Protein AF-A0A2H0A7R7-F1 (afdb_monomer)

Secondary structure (DSSP, 8-state):
-HHHHHHH-GGGTTSTTGGGG-HHHHHHHB--GGGHHHHHHH--EEEEEEEETTTTEEEEEEEEEEEGGGTEEEEEEEEE-GGGSSHHHHHHHHHHHHHHHHHHHTTT-SEEEEEEETT-HHHHHIIIIIS-PEEEEEEEEEEEEE-STT-EEEEEEEEEEEE-TTGGGGSPPGGG----HHHHHHHHHHHHHHTT------

Nearest PDB structures (foldseek):
  5c82-assembly1_A-2  TM=7.437E-01  e=3.532E-06  Streptomyces noursei
  7ypu-assembly2_C  TM=7.454E-01  e=6.995E-06  Streptomyces lavendulae subsp. lavendulae
  7ypu-assembly1_A  TM=7.322E-01  e=7.921E-06  Streptomyces lavendulae subsp. lavendulae
  7ypv-assembly1_B  TM=6.628E-01  e=1.081E-05  Streptomyces lavendulae subsp. lavendulae
  7ovu-assembly1_A  TM=4.639E-01  e=8.906E-04  Arabidopsis thaliana

Sequence (202 aa):
MAELWRASYPEVYGSVHEWILYPDEYKKRVAFAENWEEDSVTRPNAVIVGEDITSKKIVMSSIYTKWDQNLQVEASFIAIHPDYRKGSIAAIIWSNLALFYKWLENSGAEYVTVFCETWHNITQYIWFKRLGWKIAGIFPGNFTRWAGCEKEYRGCTIHFYRFLNNGDKYSTKLEEWDLLPEIRDLFDVMEKINAQSTEEDL

Structure (mmCIF, N/CA/C/O backbone):
data_AF-A0A2H0A7R7-F1
#
_entry.id   AF-A0A2H0A7R7-F1
#
loop_
_atom_site.group_PDB
_atom_site.id
_atom_site.type_symbol
_atom_site.label_atom_id
_atom_site.label_alt_id
_atom_site.label_comp_id
_atom_site.label_asym_id
_atom_site.label_entity_id
_atom_site.label_seq_id
_atom_site.pdbx_PDB_ins_code
_atom_site.Cartn_x
_atom_site.Cartn_y
_atom_site.Cartn_z
_atom_site.occupancy
_atom_site.B_iso_or_equiv
_atom_site.auth_seq_id
_atom_site.auth_comp_id
_atom_site.auth_asym_id
_atom_site.auth_atom_id
_atom_site.pdbx_PDB_model_num
ATOM 1 N N . MET A 1 1 ? -12.159 1.567 16.055 1.00 85.69 1 MET A N 1
ATOM 2 C CA . MET A 1 1 ? -11.583 1.003 14.812 1.00 85.69 1 MET A CA 1
ATOM 3 C C . MET A 1 1 ? -12.599 0.918 13.687 1.00 85.69 1 MET A C 1
ATOM 5 O O . MET A 1 1 ? -12.503 1.727 12.779 1.00 85.69 1 MET A O 1
ATOM 9 N N . ALA A 1 2 ? -13.600 0.035 13.750 1.00 90.69 2 ALA A N 1
ATOM 10 C CA . ALA A 1 2 ? -14.596 -0.077 12.677 1.00 90.69 2 ALA A CA 1
ATOM 11 C C . ALA A 1 2 ? -15.319 1.252 12.363 1.00 90.69 2 ALA A C 1
ATOM 13 O O . ALA A 1 2 ? -15.538 1.579 11.205 1.00 90.69 2 ALA A O 1
ATOM 14 N N . GLU A 1 3 ? -15.633 2.059 13.382 1.00 91.62 3 GLU A N 1
ATOM 15 C CA . GLU A 1 3 ? -16.215 3.401 13.199 1.00 91.62 3 GLU A CA 1
ATOM 16 C C . GLU A 1 3 ? -15.308 4.354 12.410 1.00 91.62 3 GLU A C 1
ATOM 18 O O . GLU A 1 3 ? -15.795 5.053 11.526 1.00 91.62 3 GLU A O 1
ATOM 23 N N . LEU A 1 4 ? -13.993 4.333 12.668 1.00 93.94 4 LEU A N 1
ATOM 24 C CA . LEU A 1 4 ? -13.023 5.111 11.895 1.00 93.94 4 LEU A CA 1
ATOM 25 C C . LEU A 1 4 ? -13.084 4.704 10.422 1.00 93.94 4 LEU A C 1
ATOM 27 O O . LEU A 1 4 ? -13.210 5.569 9.565 1.00 93.94 4 LEU A O 1
ATOM 31 N N . TRP A 1 5 ? -13.023 3.403 10.122 1.00 93.94 5 TRP A N 1
ATOM 32 C CA . TRP A 1 5 ? -13.057 2.920 8.740 1.00 93.94 5 TRP A CA 1
ATOM 33 C C . TRP A 1 5 ? -14.341 3.327 8.022 1.00 93.94 5 TRP A C 1
ATOM 35 O O . TRP A 1 5 ? -14.272 3.821 6.901 1.00 93.94 5 TRP A O 1
ATOM 45 N N . ARG A 1 6 ? -15.496 3.222 8.690 1.00 92.94 6 ARG A N 1
ATOM 46 C CA . ARG A 1 6 ? -16.782 3.671 8.135 1.00 92.94 6 ARG A CA 1
ATOM 47 C C . ARG A 1 6 ? -16.799 5.165 7.821 1.00 92.94 6 ARG A C 1
ATOM 49 O O . ARG A 1 6 ? -17.335 5.554 6.790 1.00 92.94 6 ARG A O 1
ATOM 56 N N . ALA A 1 7 ? -16.233 5.990 8.699 1.00 93.31 7 ALA A N 1
ATOM 57 C CA . ALA A 1 7 ? -16.180 7.436 8.501 1.00 93.31 7 ALA A CA 1
ATOM 58 C C . ALA A 1 7 ? -15.157 7.837 7.429 1.00 93.31 7 ALA A C 1
ATOM 60 O O . ALA A 1 7 ? -15.375 8.776 6.664 1.00 93.31 7 ALA A O 1
ATOM 61 N N . SER A 1 8 ? -14.018 7.149 7.390 1.00 91.06 8 SER A N 1
ATOM 62 C CA . SER A 1 8 ? -12.884 7.531 6.560 1.00 91.06 8 SER A CA 1
ATOM 63 C C . SER A 1 8 ? -12.932 6.953 5.155 1.00 91.06 8 SER A C 1
ATOM 65 O O . SER A 1 8 ? -12.442 7.621 4.242 1.00 91.06 8 SER A O 1
ATOM 67 N N . TYR A 1 9 ? -13.458 5.740 4.988 1.00 88.88 9 TYR A N 1
ATOM 68 C CA . TYR A 1 9 ? -13.435 5.031 3.715 1.00 88.88 9 TYR A CA 1
ATOM 69 C C . TYR A 1 9 ? -14.659 4.110 3.543 1.00 88.88 9 TYR A C 1
ATOM 71 O O . TYR A 1 9 ? -14.529 2.885 3.585 1.00 88.88 9 TYR A O 1
ATOM 79 N N . PRO A 1 10 ? -15.872 4.671 3.391 1.00 88.19 10 PRO A N 1
ATOM 80 C CA . PRO A 1 10 ? -17.098 3.885 3.250 1.00 88.19 10 PRO A CA 1
ATOM 81 C C . PRO A 1 10 ? -17.108 2.985 2.003 1.00 88.19 10 PRO A C 1
ATOM 83 O O . PRO A 1 10 ? -17.809 1.983 1.975 1.00 88.19 10 PRO A O 1
ATOM 86 N N . GLU A 1 11 ? -16.310 3.268 0.980 1.00 89.56 11 GLU A N 1
ATOM 87 C CA . GLU A 1 11 ? -16.263 2.503 -0.269 1.00 89.56 11 GLU A CA 1
ATOM 88 C C . GLU A 1 11 ? -15.730 1.065 -0.101 1.00 89.56 11 GLU A C 1
ATOM 90 O O . GLU A 1 11 ? -15.797 0.278 -1.047 1.00 89.56 11 GLU A O 1
ATOM 95 N N . VAL A 1 12 ? -15.214 0.704 1.082 1.00 89.56 12 VAL A N 1
ATOM 96 C CA . VAL A 1 12 ? -14.717 -0.649 1.392 1.00 89.56 12 VAL A CA 1
ATOM 97 C C . VAL A 1 12 ? -15.821 -1.691 1.605 1.00 89.56 12 VAL A C 1
ATOM 99 O O . VAL A 1 12 ? -15.507 -2.884 1.586 1.00 89.56 12 VAL A O 1
ATOM 102 N N . TYR A 1 13 ? -17.084 -1.277 1.777 1.00 89.69 13 TYR A N 1
ATOM 103 C CA . TYR A 1 13 ? -18.226 -2.203 1.790 1.00 89.69 13 TYR A CA 1
ATOM 104 C C . TYR A 1 13 ? -18.251 -3.061 0.516 1.00 89.69 13 TYR A C 1
ATOM 106 O O . TYR A 1 13 ? -17.950 -2.569 -0.573 1.00 89.69 13 TYR A O 1
ATOM 114 N N . GLY A 1 14 ? -18.556 -4.355 0.654 1.00 83.56 14 GLY A N 1
ATOM 115 C CA . GLY A 1 14 ? -18.562 -5.319 -0.460 1.00 83.56 14 GLY A CA 1
ATOM 116 C C . GLY A 1 14 ? -17.195 -5.598 -1.108 1.00 83.56 14 GLY A C 1
ATOM 117 O O . GLY A 1 14 ? -17.101 -6.370 -2.062 1.00 83.56 14 GLY A O 1
ATOM 118 N N . SER A 1 15 ? -16.107 -4.993 -0.619 1.00 86.94 15 SER A N 1
ATOM 119 C CA . SER A 1 15 ? -14.761 -5.235 -1.144 1.00 86.94 15 SER A CA 1
ATOM 120 C C . SER A 1 15 ? -14.072 -6.401 -0.429 1.00 86.94 15 SER A C 1
ATOM 122 O O . SER A 1 15 ? -14.448 -6.800 0.671 1.00 86.94 15 SER A O 1
ATOM 124 N N . VAL A 1 16 ? -12.965 -6.891 -0.995 1.00 86.88 16 VAL A N 1
ATOM 125 C CA . VAL A 1 16 ? -12.102 -7.900 -0.342 1.00 86.88 16 VAL A CA 1
ATOM 126 C C . VAL A 1 16 ? -11.531 -7.436 1.011 1.00 86.88 16 VAL A C 1
ATOM 128 O O . VAL A 1 16 ? -11.013 -8.242 1.781 1.00 86.88 16 VAL A O 1
ATOM 131 N N . HIS A 1 17 ? -11.659 -6.145 1.324 1.00 90.38 17 HIS A N 1
ATOM 132 C CA . HIS A 1 17 ? -11.195 -5.519 2.558 1.00 90.38 17 HIS A CA 1
ATOM 133 C C . HIS A 1 17 ? -12.332 -5.188 3.529 1.00 90.38 17 HIS A C 1
ATOM 135 O O . HIS A 1 17 ? -12.086 -4.580 4.564 1.00 90.38 17 HIS A O 1
ATOM 141 N N . GLU A 1 18 ? -13.572 -5.593 3.241 1.00 93.19 18 GLU A N 1
ATOM 142 C CA . GLU A 1 18 ? -14.734 -5.287 4.085 1.00 93.19 18 GLU A CA 1
ATOM 143 C C . GLU A 1 18 ? -14.580 -5.797 5.530 1.00 93.19 18 GLU A C 1
ATOM 145 O O . GLU A 1 18 ? -15.131 -5.216 6.464 1.00 93.19 18 GLU A O 1
ATOM 150 N N . TRP A 1 19 ? -13.766 -6.836 5.745 1.00 93.50 19 TRP A N 1
ATOM 151 C CA . TRP A 1 19 ? -13.477 -7.394 7.068 1.00 93.50 19 TRP A CA 1
ATOM 152 C C . TRP A 1 19 ? -13.044 -6.336 8.103 1.00 93.50 19 TRP A C 1
ATOM 154 O O . TRP A 1 19 ? -13.332 -6.495 9.288 1.00 93.50 19 TRP A O 1
ATOM 164 N N . ILE A 1 20 ? -12.428 -5.222 7.679 1.00 94.19 20 ILE A N 1
ATOM 165 C CA . ILE A 1 20 ? -11.991 -4.120 8.561 1.00 94.19 20 ILE A CA 1
ATOM 166 C C . ILE A 1 20 ? -13.162 -3.416 9.268 1.00 94.19 20 ILE A C 1
ATOM 168 O O . ILE A 1 20 ? -12.985 -2.700 10.256 1.00 94.19 20 ILE A O 1
ATOM 172 N N . LEU A 1 21 ? -14.383 -3.614 8.772 1.00 94.44 21 LEU A N 1
ATOM 173 C CA . LEU A 1 21 ? -15.604 -3.056 9.340 1.00 94.44 21 LEU A CA 1
ATOM 174 C C . LEU A 1 21 ? -16.182 -3.923 10.468 1.00 94.44 21 LEU A C 1
ATOM 176 O O . LEU A 1 21 ? -17.083 -3.470 11.184 1.00 94.44 21 LEU A O 1
ATOM 180 N N . TYR A 1 22 ? -15.663 -5.136 10.666 1.00 94.31 22 TYR A N 1
ATOM 181 C CA . TYR A 1 22 ? -16.191 -6.111 11.617 1.00 94.31 22 TYR A CA 1
ATOM 182 C C . TYR A 1 22 ? -15.167 -6.402 12.726 1.00 94.31 22 TYR A C 1
ATOM 184 O O . TYR A 1 22 ? -14.164 -7.069 12.480 1.00 94.31 22 TYR A O 1
ATOM 192 N N . PRO A 1 23 ? -15.398 -5.933 13.969 1.00 92.25 23 PRO A N 1
ATOM 193 C CA . PRO A 1 23 ? -14.449 -6.104 15.074 1.00 92.25 23 PRO A CA 1
ATOM 194 C C . PRO A 1 23 ? -14.012 -7.554 15.329 1.00 92.25 23 PRO A C 1
ATOM 196 O O . PRO A 1 23 ? -12.849 -7.796 15.643 1.00 92.25 23 PRO A O 1
ATOM 199 N N . ASP A 1 24 ? -14.909 -8.524 15.144 1.00 94.25 24 ASP A N 1
ATOM 200 C CA . ASP A 1 24 ? -14.613 -9.941 15.385 1.00 94.25 24 ASP A CA 1
ATOM 201 C C . ASP A 1 24 ? -13.607 -10.537 14.388 1.00 94.25 24 ASP A C 1
ATOM 203 O O . ASP A 1 24 ? -12.951 -11.536 14.692 1.00 94.25 24 ASP A O 1
ATOM 207 N N . GLU A 1 25 ? -13.424 -9.914 13.220 1.00 95.25 25 GLU A N 1
ATOM 208 C CA . GLU A 1 25 ? -12.426 -10.346 12.237 1.00 95.25 25 GLU A CA 1
ATOM 209 C C . GLU A 1 25 ? -10.997 -9.988 12.665 1.00 95.25 25 GLU A C 1
ATOM 211 O O . GLU A 1 25 ? -10.055 -10.695 12.303 1.00 95.25 25 GLU A O 1
ATOM 216 N N . TYR A 1 26 ? -10.813 -8.952 13.491 1.00 94.19 26 TYR A N 1
ATOM 217 C CA . TYR A 1 26 ? -9.482 -8.521 13.930 1.00 94.19 26 TYR A CA 1
ATOM 218 C C . TYR A 1 26 ? -8.767 -9.620 14.713 1.00 94.19 26 TYR A C 1
ATOM 220 O O . TYR A 1 26 ? -7.608 -9.911 14.436 1.00 94.19 26 TYR A O 1
ATOM 228 N N . LYS A 1 27 ? -9.471 -10.310 15.618 1.00 91.94 27 LYS A N 1
ATOM 229 C CA . LYS A 1 27 ? -8.907 -11.416 16.416 1.00 91.94 27 LYS A CA 1
ATOM 230 C C . LYS A 1 27 ? -8.390 -12.578 15.566 1.00 91.94 27 LYS A C 1
ATOM 232 O O . LYS A 1 27 ? -7.553 -13.338 16.027 1.00 91.94 27 LYS A O 1
ATOM 237 N N . LYS A 1 28 ? -8.890 -12.732 14.339 1.00 92.69 28 LYS A N 1
ATOM 238 C CA . LYS A 1 28 ? -8.489 -13.809 13.424 1.00 92.69 28 LYS A CA 1
ATOM 239 C C . LYS A 1 28 ? -7.336 -13.401 12.509 1.00 92.69 28 LYS A C 1
ATOM 241 O O . LYS A 1 28 ? -6.675 -14.261 11.940 1.00 92.69 28 LYS A O 1
ATOM 246 N N . ARG A 1 29 ? -7.145 -12.097 12.300 1.00 95.06 29 ARG A N 1
ATOM 247 C CA . ARG A 1 29 ? -6.350 -11.558 11.185 1.00 95.06 29 ARG A CA 1
ATOM 248 C C . ARG A 1 29 ? -5.199 -10.673 11.618 1.00 95.06 29 ARG A C 1
ATOM 250 O O . ARG A 1 29 ? -4.233 -10.571 10.868 1.00 95.06 29 ARG A O 1
ATOM 257 N N . VAL A 1 30 ? -5.325 -10.017 12.766 1.00 96.19 30 VAL A N 1
ATOM 258 C CA . VAL A 1 30 ? -4.409 -8.985 13.244 1.00 96.19 30 VAL A CA 1
ATOM 259 C C . VAL A 1 30 ? -3.585 -9.523 14.394 1.00 96.19 30 VAL A C 1
ATOM 261 O O . VAL A 1 30 ? -4.130 -10.143 15.311 1.00 96.19 30 VAL A O 1
ATOM 264 N N . ALA A 1 31 ? -2.283 -9.271 14.338 1.00 95.00 31 ALA A N 1
ATOM 265 C CA . ALA A 1 31 ? -1.385 -9.528 15.436 1.00 95.00 31 ALA A CA 1
ATOM 266 C C . ALA A 1 31 ? -1.474 -8.433 16.493 1.00 95.00 31 ALA A C 1
ATOM 268 O O . ALA A 1 31 ? -1.299 -7.250 16.194 1.00 95.00 31 ALA A O 1
ATOM 269 N N . PHE A 1 32 ? -1.780 -8.841 17.724 1.00 93.88 32 PHE A N 1
ATOM 270 C CA . PHE A 1 32 ? -1.922 -7.939 18.860 1.00 93.88 32 PHE A CA 1
ATOM 271 C C . PHE A 1 32 ? -0.612 -7.858 19.635 1.00 93.88 32 PHE A C 1
ATOM 273 O O . PHE A 1 32 ? 0.099 -8.851 19.777 1.00 93.88 32 PHE A O 1
ATOM 280 N N . ALA A 1 33 ? -0.297 -6.671 20.150 1.00 91.38 33 ALA A N 1
ATOM 281 C CA . ALA A 1 33 ? 0.945 -6.431 20.881 1.00 91.38 33 ALA A CA 1
ATOM 282 C C . ALA A 1 33 ? 1.040 -7.296 22.149 1.00 91.38 33 ALA A C 1
ATOM 284 O O . ALA A 1 33 ? 2.124 -7.737 22.518 1.00 91.38 33 ALA A O 1
ATOM 285 N N . GLU A 1 34 ? -0.098 -7.581 22.781 1.00 94.12 34 GLU A N 1
ATOM 286 C CA . GLU A 1 34 ? -0.202 -8.397 23.989 1.00 94.12 34 GLU A CA 1
ATOM 287 C C . GLU A 1 34 ? 0.206 -9.860 23.759 1.00 94.12 34 GLU A C 1
ATOM 289 O O . GLU A 1 34 ? 0.712 -10.495 24.678 1.00 94.12 34 GLU A O 1
ATOM 294 N N . ASN A 1 35 ? 0.018 -10.377 22.538 1.00 94.75 35 ASN A N 1
ATOM 295 C CA . ASN A 1 35 ? 0.304 -11.766 22.158 1.00 94.75 35 ASN A CA 1
ATOM 296 C C . ASN A 1 35 ? 1.277 -11.836 20.970 1.00 94.75 35 ASN A C 1
ATOM 298 O O . ASN A 1 35 ? 1.185 -12.735 20.132 1.00 94.75 35 ASN A O 1
ATOM 302 N N . TRP A 1 36 ? 2.182 -10.858 20.863 1.00 92.69 36 TRP A N 1
ATOM 303 C CA . TRP A 1 36 ? 2.965 -10.626 19.649 1.00 92.69 36 TRP A CA 1
ATOM 304 C C . TRP A 1 36 ? 3.755 -11.852 19.180 1.00 92.69 36 TRP A C 1
ATOM 306 O O . TRP A 1 36 ? 3.767 -12.145 17.987 1.00 92.69 36 TRP A O 1
ATOM 316 N N . GLU A 1 37 ? 4.395 -12.586 20.093 1.00 93.69 37 GLU A N 1
ATOM 317 C CA . GLU A 1 37 ? 5.230 -13.748 19.753 1.00 93.69 37 GLU A CA 1
ATOM 318 C C . GLU A 1 37 ? 4.456 -14.838 18.995 1.00 93.69 37 GLU A C 1
ATOM 320 O O . GLU A 1 37 ? 4.965 -15.395 18.027 1.00 93.69 37 GLU A O 1
ATOM 325 N N . GLU A 1 38 ? 3.211 -15.110 19.389 1.00 95.19 38 GLU A N 1
ATOM 326 C CA . GLU A 1 38 ? 2.354 -16.104 18.733 1.00 95.19 38 GLU A CA 1
ATOM 327 C C . GLU A 1 38 ? 1.662 -15.517 17.497 1.00 95.19 38 GLU A C 1
ATOM 329 O O . GLU A 1 38 ? 1.646 -16.103 16.406 1.00 95.19 38 GLU A O 1
ATOM 334 N N . ASP A 1 39 ? 1.080 -14.333 17.663 1.00 96.25 39 ASP A N 1
ATOM 335 C CA . ASP A 1 39 ? 0.246 -13.730 16.640 1.00 96.25 39 ASP A CA 1
ATOM 336 C C . ASP A 1 39 ? 1.058 -13.300 15.411 1.00 96.25 39 ASP A C 1
ATOM 338 O O . ASP A 1 39 ? 0.587 -13.451 14.285 1.00 96.25 39 ASP A O 1
ATOM 342 N N . SER A 1 40 ? 2.276 -12.780 15.601 1.00 92.00 40 SER A N 1
ATOM 343 C CA . SER A 1 40 ? 3.132 -12.325 14.493 1.00 92.00 40 SER A CA 1
ATOM 344 C C . SER A 1 40 ? 3.552 -13.464 13.563 1.00 92.00 40 SER A C 1
ATOM 346 O O . SER A 1 40 ? 3.864 -13.226 12.397 1.00 92.00 40 SER A O 1
ATOM 348 N N . VAL A 1 41 ? 3.519 -14.711 14.036 1.00 92.25 41 VAL A N 1
ATOM 349 C CA . VAL A 1 41 ? 3.793 -15.895 13.215 1.00 92.25 41 VAL A CA 1
ATOM 350 C C . VAL A 1 41 ? 2.536 -16.342 12.474 1.00 92.25 41 VAL A C 1
ATOM 352 O O . VAL A 1 41 ? 2.595 -16.663 11.290 1.00 92.25 41 VAL A O 1
ATOM 355 N N . THR A 1 42 ? 1.392 -16.359 13.158 1.00 94.00 42 THR A N 1
ATOM 356 C CA . THR A 1 42 ? 0.171 -17.021 12.670 1.00 94.00 42 THR A CA 1
ATOM 357 C C . THR A 1 42 ? -0.795 -16.098 11.933 1.00 94.00 42 THR A C 1
ATOM 359 O O . THR A 1 42 ? -1.650 -16.579 11.186 1.00 94.00 42 THR A O 1
ATOM 362 N N . ARG A 1 43 ? -0.684 -14.778 12.121 1.00 95.62 43 ARG A N 1
ATOM 363 C CA . ARG A 1 43 ? -1.632 -13.797 11.586 1.00 95.62 43 ARG A CA 1
ATOM 364 C C . ARG A 1 43 ? -0.969 -12.884 10.559 1.00 95.62 43 ARG A C 1
ATOM 366 O O . ARG A 1 43 ? 0.135 -12.395 10.788 1.00 95.62 43 ARG A O 1
ATOM 373 N N . PRO A 1 44 ? -1.642 -12.610 9.430 1.00 94.25 44 PRO A N 1
ATOM 374 C CA . PRO A 1 44 ? -1.006 -11.897 8.330 1.00 94.25 44 PRO A CA 1
ATOM 375 C C . PRO A 1 44 ? -0.981 -10.377 8.503 1.00 94.25 44 PRO A C 1
ATOM 377 O O . PRO A 1 44 ? -0.241 -9.723 7.778 1.00 94.25 44 PRO A O 1
ATOM 380 N N . ASN A 1 45 ? -1.771 -9.791 9.411 1.00 95.25 45 ASN A N 1
ATOM 381 C CA . ASN A 1 45 ? -1.902 -8.336 9.490 1.00 95.25 45 ASN A CA 1
ATOM 382 C C . ASN A 1 45 ? -1.301 -7.745 10.763 1.00 95.25 45 ASN A C 1
ATOM 384 O O . ASN A 1 45 ? -1.472 -8.285 11.852 1.00 95.25 45 ASN A O 1
ATOM 388 N N . ALA A 1 46 ? -0.726 -6.555 10.634 1.00 92.75 46 ALA A N 1
ATOM 389 C CA . ALA A 1 46 ? -0.473 -5.632 11.732 1.00 92.75 46 ALA A CA 1
ATOM 390 C C . ALA A 1 46 ? -1.320 -4.370 11.541 1.00 92.75 46 ALA A C 1
ATOM 392 O O . ALA A 1 46 ? -1.598 -3.954 10.414 1.00 92.75 46 ALA A O 1
ATOM 393 N N . VAL A 1 47 ? -1.740 -3.757 12.646 1.00 92.44 47 VAL A N 1
ATOM 394 C CA . VAL A 1 47 ? -2.550 -2.536 12.625 1.00 92.44 47 VAL A CA 1
ATOM 395 C C . VAL A 1 47 ? -1.923 -1.496 13.533 1.00 92.44 47 VAL A C 1
ATOM 397 O O . VAL A 1 47 ? -1.679 -1.764 14.706 1.00 92.44 47 VAL A O 1
ATOM 400 N N . ILE A 1 48 ? -1.715 -0.293 13.004 1.00 89.75 48 ILE A N 1
ATOM 401 C CA . ILE A 1 48 ? -1.383 0.877 13.817 1.00 89.75 48 ILE A CA 1
ATOM 402 C C . ILE A 1 48 ? -2.652 1.666 14.065 1.00 89.75 48 ILE A C 1
ATOM 404 O O . ILE A 1 48 ? -3.520 1.790 13.192 1.00 89.75 48 ILE A O 1
ATOM 408 N N . VAL A 1 49 ? -2.721 2.253 15.251 1.00 90.94 49 VAL A N 1
ATOM 409 C CA . VAL A 1 49 ? -3.773 3.174 15.645 1.00 90.94 49 VAL A CA 1
ATOM 410 C C . VAL A 1 49 ? -3.131 4.461 16.150 1.00 90.94 49 VAL A C 1
ATOM 412 O O . VAL A 1 49 ? -2.253 4.429 17.007 1.00 90.94 49 VAL A O 1
ATOM 415 N N . GLY A 1 50 ? -3.565 5.594 15.606 1.00 90.19 50 GLY A N 1
ATOM 416 C CA . GLY A 1 50 ? -3.256 6.920 16.127 1.00 90.19 50 GLY A CA 1
ATOM 417 C C . GLY A 1 50 ? -4.427 7.432 16.956 1.00 90.19 50 GLY A C 1
ATOM 418 O O . GLY A 1 50 ? -5.552 7.497 16.457 1.00 90.19 50 GLY A O 1
ATOM 419 N N . GLU A 1 51 ? -4.166 7.813 18.202 1.00 91.62 51 GLU A N 1
ATOM 420 C CA . GLU A 1 51 ? -5.159 8.361 19.129 1.00 91.62 51 GLU A CA 1
ATOM 421 C C . GLU A 1 51 ? -4.845 9.828 19.443 1.00 91.62 51 GLU A C 1
ATOM 423 O O . GLU A 1 51 ? -3.701 10.188 19.727 1.00 91.62 51 GLU A O 1
ATOM 428 N N . ASP A 1 52 ? -5.868 10.679 19.423 1.00 89.75 52 ASP A N 1
ATOM 429 C CA . ASP A 1 52 ? -5.794 12.003 20.032 1.00 89.75 52 ASP A CA 1
ATOM 430 C C . ASP A 1 52 ? -5.911 11.854 21.553 1.00 89.75 52 ASP A C 1
ATOM 432 O O . ASP A 1 52 ? -6.985 11.577 22.088 1.00 89.75 52 ASP A O 1
ATOM 436 N N . ILE A 1 53 ? -4.793 12.059 22.249 1.00 88.69 53 ILE A N 1
ATOM 437 C CA . ILE A 1 53 ? -4.664 11.865 23.698 1.00 88.69 53 ILE A CA 1
ATOM 438 C C . ILE A 1 53 ? -5.657 12.734 24.481 1.00 88.69 53 ILE A C 1
ATOM 440 O O . ILE A 1 53 ? -6.112 12.311 25.548 1.00 88.69 53 ILE A O 1
ATOM 444 N N . THR A 1 54 ? -5.996 13.926 23.977 1.00 87.94 54 THR A N 1
ATOM 445 C CA . THR A 1 54 ? -6.913 14.849 24.654 1.00 87.94 54 THR A CA 1
ATOM 446 C C . THR A 1 54 ? -8.350 14.354 24.568 1.00 87.94 54 THR A C 1
ATOM 448 O O . THR A 1 54 ? -9.044 14.322 25.582 1.00 87.94 54 THR A O 1
ATOM 451 N N . SER A 1 55 ? -8.805 13.958 23.377 1.00 88.69 55 SER A N 1
ATOM 452 C CA . SER A 1 55 ? -10.191 13.514 23.175 1.00 88.69 55 SER A CA 1
ATOM 453 C C . SER A 1 55 ? -10.408 12.013 23.376 1.00 88.69 55 SER A C 1
ATOM 455 O O . SER A 1 55 ? -11.558 11.574 23.407 1.00 88.69 55 SER A O 1
ATOM 457 N N . LYS A 1 56 ? -9.330 11.229 23.514 1.00 89.88 56 LYS A N 1
ATOM 458 C CA . LYS A 1 56 ? -9.336 9.757 23.576 1.00 89.88 56 LYS A CA 1
ATOM 459 C C . LYS A 1 56 ? -9.981 9.094 22.362 1.00 89.88 56 LYS A C 1
ATOM 461 O O . LYS A 1 56 ? -10.494 7.978 22.432 1.00 89.88 56 LYS A O 1
ATOM 466 N N . LYS A 1 57 ? -9.981 9.798 21.229 1.00 90.75 57 LYS A N 1
ATOM 467 C CA . LYS A 1 57 ? -10.536 9.307 19.971 1.00 90.75 57 LYS A CA 1
ATOM 468 C C . LYS A 1 57 ? -9.431 8.756 19.095 1.00 90.75 57 LYS A C 1
ATOM 470 O O . LYS A 1 57 ? -8.374 9.361 18.942 1.00 90.75 57 LYS A O 1
ATOM 475 N N . ILE A 1 58 ? -9.728 7.641 18.445 1.00 92.69 58 ILE A N 1
ATOM 476 C CA . ILE A 1 58 ? -8.908 7.136 17.353 1.00 92.69 58 ILE A CA 1
ATOM 477 C C . ILE A 1 58 ? -9.076 8.083 16.160 1.00 92.69 58 ILE A C 1
ATOM 479 O O . ILE A 1 58 ? -10.178 8.228 15.629 1.00 92.69 58 ILE A O 1
ATOM 483 N N . VAL A 1 59 ? -7.982 8.706 15.734 1.00 93.31 59 VAL A N 1
ATOM 484 C CA . VAL A 1 59 ? -7.953 9.684 14.635 1.00 93.31 59 VAL A CA 1
ATOM 485 C C . VAL A 1 59 ? -7.340 9.122 13.360 1.00 93.31 59 VAL A C 1
ATOM 487 O O . VAL A 1 59 ? -7.578 9.655 12.278 1.00 93.31 59 VAL A O 1
ATOM 490 N N . MET A 1 60 ? -6.559 8.048 13.472 1.00 92.62 60 MET A N 1
ATOM 491 C CA . MET A 1 60 ? -5.882 7.414 12.350 1.00 92.62 60 MET A CA 1
ATOM 492 C C . MET A 1 60 ? -5.766 5.912 12.573 1.00 92.62 60 MET A C 1
ATOM 494 O O . MET A 1 60 ? -5.664 5.444 13.707 1.00 92.62 60 MET A O 1
ATOM 498 N N . SER A 1 61 ? -5.770 5.154 11.486 1.00 92.75 61 SER A N 1
ATOM 499 C CA . SER A 1 61 ? -5.330 3.772 11.498 1.00 92.75 61 SER A CA 1
ATOM 500 C C . SER A 1 61 ? -4.710 3.390 10.169 1.00 92.75 61 SER A C 1
ATOM 502 O O . SER A 1 61 ? -5.107 3.899 9.120 1.00 92.75 61 SER A O 1
ATOM 504 N N . SER A 1 62 ? -3.761 2.467 10.213 1.00 91.56 62 SER A N 1
ATOM 505 C CA . SER A 1 62 ? -3.232 1.808 9.031 1.00 91.56 62 SER A CA 1
ATOM 506 C C . SER A 1 62 ? -3.108 0.306 9.240 1.00 91.56 62 SER A C 1
ATOM 508 O O . SER A 1 62 ? -2.937 -0.163 10.365 1.00 91.56 62 SER A O 1
ATOM 510 N N . ILE A 1 63 ? -3.241 -0.442 8.147 1.00 93.38 63 ILE A N 1
ATOM 511 C CA . ILE A 1 63 ? -3.198 -1.904 8.101 1.00 93.38 63 ILE A CA 1
ATOM 512 C C . ILE A 1 63 ? -2.061 -2.310 7.181 1.00 93.38 63 ILE A C 1
ATOM 514 O O . ILE A 1 63 ? -1.933 -1.766 6.082 1.00 93.38 63 ILE A O 1
ATOM 518 N N . TYR A 1 64 ? -1.283 -3.284 7.635 1.00 93.44 64 TYR A N 1
ATOM 519 C CA . TYR A 1 64 ? -0.149 -3.835 6.916 1.00 93.44 64 TYR A CA 1
ATOM 520 C C . TYR A 1 64 ? -0.298 -5.342 6.826 1.00 93.44 64 TYR A C 1
ATOM 522 O O . TYR A 1 64 ? -0.487 -5.984 7.856 1.00 93.44 64 TYR A O 1
ATOM 530 N N . THR A 1 65 ? -0.191 -5.891 5.623 1.00 95.12 65 THR A N 1
ATOM 531 C CA . THR A 1 65 ? -0.278 -7.332 5.369 1.00 95.12 65 THR A CA 1
ATOM 532 C C . THR A 1 65 ? 1.110 -7.870 5.055 1.00 95.12 65 THR A C 1
ATOM 534 O O . THR A 1 65 ? 1.763 -7.375 4.139 1.00 95.12 65 THR A O 1
ATOM 537 N N . LYS A 1 66 ? 1.573 -8.877 5.793 1.00 94.62 66 LYS A N 1
ATOM 538 C CA . LYS A 1 66 ? 2.858 -9.534 5.537 1.00 94.62 66 LYS A CA 1
ATOM 539 C C . LYS A 1 66 ? 2.704 -10.731 4.604 1.00 94.62 66 LYS A C 1
ATOM 541 O O . LYS A 1 66 ? 1.713 -11.460 4.662 1.00 94.62 66 LYS A O 1
ATOM 546 N N . TRP A 1 67 ? 3.738 -10.961 3.808 1.00 95.38 67 TRP A N 1
ATOM 547 C CA . TRP A 1 67 ? 3.896 -12.123 2.944 1.00 95.38 67 TRP A CA 1
ATOM 548 C C . TRP A 1 67 ? 5.253 -12.758 3.237 1.00 95.38 67 TRP A C 1
ATOM 550 O O . TRP A 1 67 ? 6.245 -12.438 2.587 1.00 95.38 67 TRP A O 1
ATOM 560 N N . ASP A 1 68 ? 5.302 -13.644 4.236 1.00 93.62 68 ASP A N 1
ATOM 561 C CA . ASP A 1 68 ? 6.569 -14.153 4.787 1.00 93.62 68 ASP A CA 1
ATOM 562 C C . ASP A 1 68 ? 7.439 -14.848 3.731 1.00 93.62 68 ASP A C 1
ATOM 564 O O . ASP A 1 68 ? 8.643 -14.631 3.671 1.00 93.62 68 ASP A O 1
ATOM 568 N N . GLN A 1 69 ? 6.827 -15.642 2.848 1.00 93.69 69 GLN A N 1
ATOM 569 C CA . GLN A 1 69 ? 7.552 -16.358 1.790 1.00 93.69 69 GLN A CA 1
ATOM 570 C C . GLN A 1 69 ? 8.117 -15.436 0.705 1.00 93.69 69 GLN A C 1
ATOM 572 O O . GLN A 1 69 ? 9.014 -15.837 -0.028 1.00 93.69 69 GLN A O 1
ATOM 577 N N . ASN A 1 70 ? 7.576 -14.225 0.595 1.00 95.06 70 ASN A N 1
ATOM 578 C CA . ASN A 1 70 ? 7.964 -13.228 -0.396 1.00 95.06 70 ASN A CA 1
ATOM 579 C C . ASN A 1 70 ? 8.759 -12.072 0.234 1.00 95.06 70 ASN A C 1
ATOM 581 O O . ASN A 1 70 ? 9.085 -11.114 -0.457 1.00 95.06 70 ASN A O 1
ATOM 585 N N . LEU A 1 71 ? 8.995 -12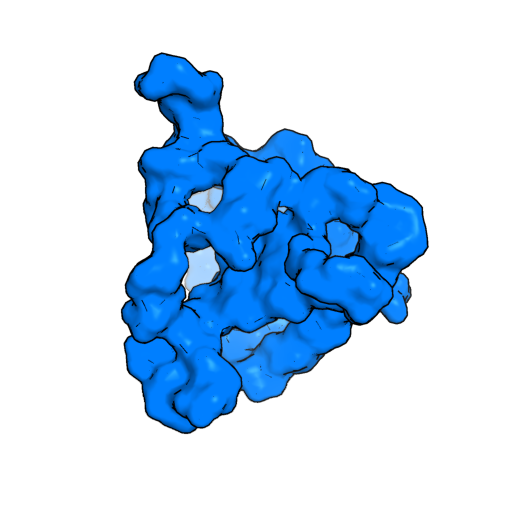.128 1.555 1.00 95.06 71 LEU A N 1
ATOM 586 C CA . LEU A 1 71 ? 9.628 -11.079 2.363 1.00 95.06 71 LEU A CA 1
ATOM 587 C C . LEU A 1 71 ? 9.075 -9.678 2.058 1.00 95.06 71 LEU A C 1
ATOM 589 O O . LEU A 1 71 ? 9.804 -8.692 1.981 1.00 95.06 71 LEU A O 1
ATOM 593 N N . GLN A 1 72 ? 7.759 -9.596 1.886 1.00 95.94 72 GLN A N 1
ATOM 594 C CA . GLN A 1 72 ? 7.057 -8.383 1.485 1.00 95.94 72 GLN A CA 1
ATOM 595 C C . GLN A 1 72 ? 6.105 -7.936 2.587 1.00 95.94 72 GLN A C 1
ATOM 597 O O . GLN A 1 72 ? 5.411 -8.749 3.203 1.00 95.94 72 GLN A O 1
ATOM 602 N N . VAL A 1 73 ? 5.992 -6.621 2.760 1.00 95.81 73 VAL A N 1
ATOM 603 C CA . VAL A 1 73 ? 4.864 -6.007 3.466 1.00 95.81 73 VAL A CA 1
ATOM 604 C C . VAL A 1 73 ? 4.042 -5.182 2.484 1.00 95.81 73 VAL A C 1
ATOM 606 O O . VAL A 1 73 ? 4.572 -4.368 1.738 1.00 95.81 73 VAL A O 1
ATOM 609 N N . GLU A 1 74 ? 2.729 -5.350 2.481 1.00 94.88 74 GLU A N 1
ATOM 610 C CA . GLU A 1 74 ? 1.819 -4.429 1.811 1.00 94.88 74 GLU A CA 1
ATOM 611 C C . GLU A 1 74 ? 1.258 -3.442 2.836 1.00 94.88 74 GLU A C 1
ATOM 613 O O . GLU A 1 74 ? 0.665 -3.858 3.828 1.00 94.88 74 GLU A O 1
ATOM 618 N N . ALA A 1 75 ? 1.390 -2.137 2.600 1.00 92.06 75 ALA A N 1
ATOM 619 C CA . ALA A 1 75 ? 0.694 -1.105 3.369 1.00 92.06 75 ALA A CA 1
ATOM 620 C C . ALA A 1 75 ? -0.775 -0.995 2.920 1.00 92.06 75 ALA A C 1
ATOM 622 O O . ALA A 1 75 ? -1.181 0.001 2.331 1.00 92.06 75 ALA A O 1
ATOM 623 N N . SER A 1 76 ? -1.561 -2.043 3.160 1.00 89.44 76 SER A N 1
ATOM 624 C CA . SER A 1 76 ? -2.870 -2.269 2.542 1.00 89.44 76 SER A CA 1
ATOM 625 C C . SER A 1 76 ? -3.849 -1.099 2.680 1.00 89.44 76 SER A C 1
ATOM 627 O O . SER A 1 76 ? -4.507 -0.739 1.708 1.00 89.44 76 SER A O 1
ATOM 629 N N . PHE A 1 77 ? -3.972 -0.501 3.872 1.00 89.75 77 PHE A N 1
ATOM 630 C CA . PHE A 1 77 ? -4.926 0.589 4.120 1.00 89.75 77 PHE A CA 1
ATOM 631 C C . PHE A 1 77 ? -4.362 1.654 5.044 1.00 89.75 77 PHE A C 1
ATOM 633 O O . PHE A 1 77 ? -3.673 1.348 6.011 1.00 89.75 77 PHE A O 1
ATOM 640 N N . ILE A 1 78 ? -4.737 2.909 4.796 1.00 90.12 78 ILE A N 1
ATOM 641 C CA . ILE A 1 78 ? -4.486 4.038 5.693 1.00 90.12 78 ILE A CA 1
ATOM 642 C C . ILE A 1 78 ? -5.747 4.900 5.726 1.00 90.12 78 ILE A C 1
ATOM 644 O O . ILE A 1 78 ? -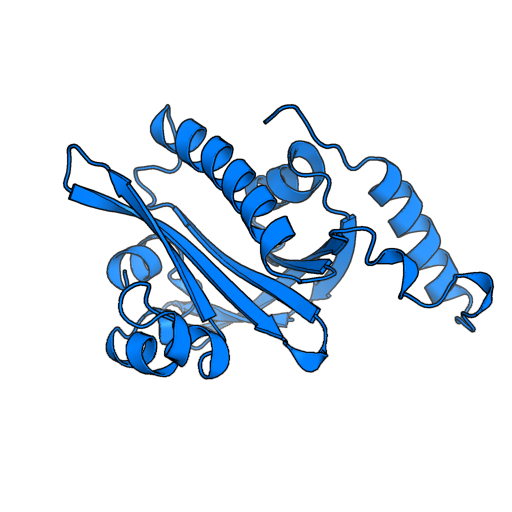6.244 5.328 4.685 1.00 90.12 78 ILE A O 1
ATOM 648 N N . ALA A 1 79 ? -6.257 5.176 6.920 1.00 90.75 79 ALA A N 1
ATOM 649 C CA . ALA A 1 79 ? -7.392 6.052 7.152 1.00 90.75 79 ALA A CA 1
ATOM 650 C C . ALA A 1 79 ? -7.039 7.124 8.175 1.00 90.75 79 ALA A C 1
ATOM 652 O O . ALA A 1 79 ? -6.515 6.836 9.245 1.00 90.75 79 ALA A O 1
ATOM 653 N N . ILE A 1 80 ? -7.411 8.362 7.859 1.00 92.00 80 ILE A N 1
ATOM 654 C CA . ILE A 1 80 ? -7.471 9.471 8.811 1.00 92.00 80 ILE A CA 1
ATOM 655 C C . ILE A 1 80 ? -8.934 9.883 8.921 1.00 92.00 80 ILE A C 1
ATOM 657 O O . ILE A 1 80 ? -9.628 10.015 7.896 1.00 92.00 80 ILE A O 1
ATOM 661 N N . HIS A 1 81 ? -9.414 10.057 10.151 1.00 93.25 81 HIS A N 1
ATOM 662 C CA . HIS A 1 81 ? -10.775 10.503 10.429 1.00 93.25 81 HIS A CA 1
ATOM 663 C C . HIS A 1 81 ? -11.032 11.836 9.704 1.00 93.25 81 HIS A C 1
ATOM 665 O O . HIS A 1 81 ? -10.162 12.710 9.764 1.00 93.25 81 HIS A O 1
ATOM 671 N N . PRO A 1 82 ? -12.174 12.027 9.012 1.00 92.56 82 PRO A N 1
ATOM 672 C CA . PRO A 1 82 ? -12.429 13.216 8.192 1.00 92.56 82 PRO A CA 1
ATOM 673 C C . PRO A 1 82 ? -12.126 14.551 8.887 1.00 92.56 82 PRO A C 1
ATOM 675 O O . PRO A 1 82 ? -11.435 15.394 8.313 1.00 92.56 82 PRO A O 1
ATOM 678 N N . ASP A 1 83 ? -12.540 14.687 10.148 1.00 92.75 83 ASP A N 1
ATOM 679 C CA . ASP A 1 83 ? -12.337 15.895 10.964 1.00 92.75 83 ASP A CA 1
ATOM 680 C C . ASP A 1 83 ? -10.861 16.229 11.244 1.00 92.75 83 ASP A C 1
ATOM 682 O O . ASP A 1 83 ? -10.533 17.363 11.581 1.00 92.75 83 ASP A O 1
ATOM 686 N N . TYR A 1 84 ? -9.957 15.262 11.075 1.00 90.81 84 TYR A N 1
ATOM 687 C CA . TYR A 1 84 ? -8.535 15.372 11.408 1.00 90.81 84 TYR A CA 1
ATOM 688 C C . TYR A 1 84 ? -7.629 15.386 10.168 1.00 90.81 84 TYR A C 1
ATOM 690 O O . TYR A 1 84 ? -6.407 15.345 10.289 1.00 90.81 84 TYR A O 1
ATOM 698 N N . ARG A 1 85 ? -8.197 15.463 8.955 1.00 88.88 85 ARG A N 1
ATOM 699 C CA . ARG A 1 85 ? -7.432 15.480 7.688 1.00 88.88 85 ARG A CA 1
ATOM 700 C C . ARG A 1 85 ? -6.736 16.811 7.397 1.00 88.88 85 ARG A C 1
ATOM 702 O O . ARG A 1 85 ? -5.955 16.895 6.452 1.00 88.88 85 ARG A O 1
ATOM 709 N N . LYS A 1 86 ? -7.034 17.858 8.168 1.00 86.56 86 LYS A N 1
ATOM 710 C CA . LYS A 1 86 ? -6.468 19.204 8.015 1.00 86.56 86 LYS A CA 1
ATOM 711 C C . LYS A 1 86 ? -5.929 19.718 9.350 1.00 86.56 86 LYS A C 1
ATOM 713 O O . LYS A 1 86 ? -6.303 19.232 10.412 1.00 86.56 86 LYS A O 1
ATOM 718 N N . GLY A 1 87 ? -5.077 20.738 9.281 1.00 85.44 87 GLY A N 1
ATOM 719 C CA . GLY A 1 87 ? -4.506 21.391 10.459 1.00 85.44 87 GLY A CA 1
A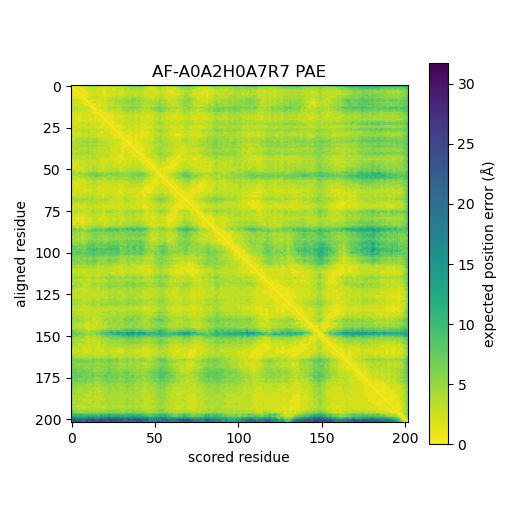TOM 720 C C . GLY A 1 87 ? -3.298 20.657 11.045 1.00 85.44 87 GLY A C 1
ATOM 721 O O . GLY A 1 87 ? -2.693 19.799 10.402 1.00 85.44 87 GLY A O 1
ATOM 722 N N . SER A 1 88 ? -2.931 21.024 12.272 1.00 84.50 88 SER A N 1
ATOM 723 C CA . SER A 1 88 ? -1.714 20.546 12.941 1.00 84.50 88 SER A CA 1
ATOM 724 C C . SER A 1 88 ? -1.721 19.040 13.206 1.00 84.50 88 SER A C 1
ATOM 726 O O . SER A 1 88 ? -0.688 18.397 13.043 1.00 84.50 88 SER A O 1
ATOM 728 N N . ILE A 1 89 ? -2.875 18.455 13.545 1.00 84.12 89 ILE A N 1
ATOM 729 C CA . ILE A 1 89 ? -2.986 17.008 13.792 1.00 84.12 89 ILE A CA 1
ATOM 730 C C . ILE A 1 89 ? -2.683 16.218 12.515 1.00 84.12 89 ILE A C 1
ATOM 732 O O . ILE A 1 89 ? -1.937 15.244 12.565 1.00 84.12 89 ILE A O 1
ATOM 736 N N . ALA A 1 90 ? -3.178 16.670 11.358 1.00 83.75 90 ALA A N 1
ATOM 737 C CA . ALA A 1 90 ? -2.864 16.043 10.078 1.00 83.75 90 ALA A CA 1
ATOM 738 C C . ALA A 1 90 ? -1.356 16.059 9.792 1.00 83.75 90 ALA A C 1
ATOM 740 O O . ALA A 1 90 ? -0.796 15.040 9.395 1.00 83.75 90 ALA A O 1
ATOM 741 N N . ALA A 1 91 ? -0.687 17.193 10.028 1.00 82.38 91 ALA A N 1
ATOM 742 C CA . ALA A 1 91 ? 0.760 17.305 9.844 1.00 82.38 91 ALA A CA 1
ATOM 743 C C . ALA A 1 91 ? 1.524 16.312 10.737 1.00 82.38 91 ALA A C 1
ATOM 745 O O . ALA A 1 91 ? 2.389 15.593 10.244 1.00 82.38 91 ALA A O 1
ATOM 746 N N . ILE A 1 92 ? 1.138 16.206 12.014 1.00 85.00 92 ILE A N 1
ATOM 747 C CA . ILE A 1 92 ? 1.723 15.251 12.968 1.00 85.00 92 ILE A CA 1
ATOM 748 C C . ILE A 1 92 ? 1.514 13.806 12.501 1.00 85.00 92 ILE A C 1
ATOM 750 O O . ILE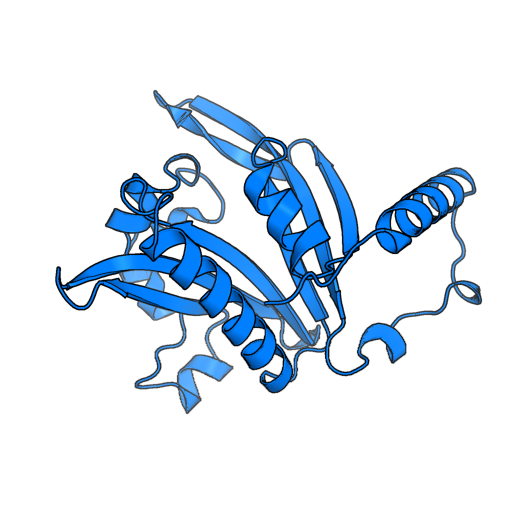 A 1 92 ? 2.455 13.015 12.527 1.00 85.00 92 ILE A O 1
ATOM 754 N N . ILE A 1 93 ? 0.308 13.454 12.041 1.00 84.75 93 ILE A N 1
ATOM 755 C CA . ILE A 1 93 ? 0.014 12.110 11.522 1.00 84.75 93 ILE A CA 1
ATOM 756 C C . ILE A 1 93 ? 0.951 11.766 10.361 1.00 84.75 93 ILE A C 1
ATOM 758 O O . ILE A 1 93 ? 1.529 10.681 10.345 1.00 84.75 93 ILE A O 1
ATOM 762 N N . TRP A 1 94 ? 1.129 12.682 9.407 1.00 79.62 94 TRP A N 1
ATOM 763 C CA . TRP A 1 94 ? 1.983 12.429 8.248 1.00 79.62 94 TRP A CA 1
ATOM 764 C C . TRP A 1 94 ? 3.465 12.316 8.611 1.00 79.62 94 TRP A C 1
ATOM 766 O O . TRP A 1 94 ? 4.131 11.423 8.091 1.00 79.62 94 TRP A O 1
ATOM 776 N N . SER A 1 95 ? 3.973 13.150 9.522 1.00 78.88 95 SER A N 1
ATOM 777 C CA . SER A 1 95 ? 5.349 13.019 10.024 1.00 78.88 95 SER A CA 1
ATOM 778 C C . SER A 1 95 ? 5.558 11.700 10.780 1.00 78.88 95 SER A C 1
ATOM 780 O O . SER A 1 95 ? 6.559 11.016 10.578 1.00 78.88 95 SER A O 1
ATOM 782 N N . ASN A 1 96 ? 4.582 11.268 11.582 1.00 79.56 96 ASN A N 1
ATOM 783 C CA . ASN A 1 96 ? 4.663 9.995 12.306 1.00 79.56 96 ASN A CA 1
ATOM 784 C C . ASN A 1 96 ? 4.567 8.773 11.387 1.00 79.56 96 ASN A C 1
ATOM 786 O O . ASN A 1 96 ? 5.220 7.762 11.641 1.00 79.56 96 ASN A O 1
ATOM 790 N N . LEU A 1 97 ? 3.793 8.851 10.301 1.00 77.62 97 LEU A N 1
ATOM 791 C CA . LEU A 1 97 ? 3.719 7.771 9.315 1.00 77.62 97 LEU A CA 1
ATOM 792 C C . LEU A 1 97 ? 5.102 7.474 8.713 1.00 77.62 97 LEU A C 1
ATOM 794 O O . LEU A 1 97 ? 5.435 6.327 8.430 1.00 77.62 97 LEU A O 1
ATOM 798 N N . ALA A 1 98 ? 5.937 8.498 8.574 1.00 73.50 98 ALA A N 1
ATOM 799 C CA . ALA A 1 98 ? 7.302 8.357 8.103 1.00 73.50 98 ALA A CA 1
ATOM 800 C C . ALA A 1 98 ? 8.210 7.595 9.078 1.00 73.50 98 ALA A C 1
ATOM 802 O O . ALA A 1 98 ? 8.981 6.729 8.663 1.00 73.50 98 ALA A O 1
ATOM 803 N N . LEU A 1 99 ? 8.072 7.857 10.381 1.00 76.00 99 LEU A N 1
ATOM 804 C CA . LEU A 1 99 ? 8.739 7.070 11.422 1.00 76.00 99 LEU A CA 1
ATOM 805 C C . LEU A 1 99 ? 8.306 5.602 11.376 1.00 76.00 99 LEU A C 1
ATOM 807 O O . LEU A 1 99 ? 9.124 4.712 11.595 1.00 76.00 99 LEU A O 1
ATOM 811 N N . PHE A 1 100 ? 7.046 5.333 11.038 1.00 75.88 100 PHE A N 1
ATOM 812 C CA . PHE A 1 100 ? 6.587 3.960 10.879 1.00 75.88 100 PHE A CA 1
ATOM 813 C C . PHE A 1 100 ? 7.211 3.253 9.670 1.00 75.88 100 PHE A C 1
ATOM 815 O O . PHE A 1 100 ? 7.545 2.075 9.749 1.00 75.88 100 PHE A O 1
ATOM 822 N N . TYR A 1 101 ? 7.439 3.952 8.561 1.00 76.19 101 TYR A N 1
ATOM 823 C CA . TYR A 1 101 ? 8.155 3.338 7.443 1.00 76.19 101 TYR A CA 1
ATOM 824 C C . TYR A 1 101 ? 9.596 2.965 7.811 1.00 76.19 101 TYR A C 1
ATOM 826 O O . TYR A 1 101 ? 10.063 1.917 7.380 1.00 76.19 101 TYR A O 1
ATOM 834 N N . LYS A 1 102 ? 10.250 3.723 8.703 1.00 77.25 102 LYS A N 1
AT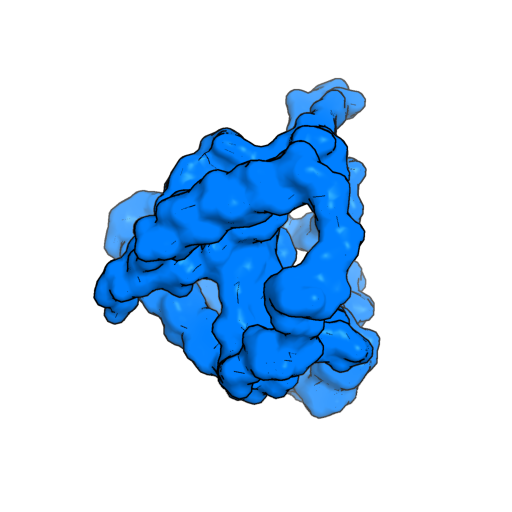OM 835 C CA . LYS A 1 102 ? 11.524 3.291 9.308 1.00 77.25 102 LYS A CA 1
ATOM 836 C C . LYS A 1 102 ? 11.364 2.057 10.201 1.00 77.25 102 LYS A C 1
ATOM 838 O O . LYS A 1 102 ? 12.261 1.229 10.275 1.00 77.25 102 LYS A O 1
ATOM 843 N N . TRP A 1 103 ? 10.226 1.891 10.877 1.00 82.62 103 TRP A N 1
ATOM 844 C CA . TRP A 1 103 ? 9.950 0.657 11.620 1.00 82.62 103 TRP A CA 1
ATOM 845 C C . TRP A 1 103 ? 9.864 -0.564 10.691 1.00 82.62 103 TRP A C 1
ATOM 847 O O . TRP A 1 103 ? 10.388 -1.618 11.052 1.00 82.62 103 TRP A O 1
ATOM 857 N N . LEU A 1 104 ? 9.309 -0.421 9.479 1.00 85.75 104 LEU A N 1
ATOM 858 C CA . LEU A 1 104 ? 9.276 -1.515 8.497 1.00 85.75 104 LEU A CA 1
ATOM 859 C C . LEU A 1 104 ? 10.671 -1.992 8.081 1.00 85.75 104 LEU A C 1
ATOM 861 O O . LEU A 1 104 ? 10.826 -3.176 7.795 1.00 85.75 104 LEU A O 1
ATOM 865 N N . GLU A 1 105 ? 11.695 -1.139 8.109 1.00 85.25 105 GLU A N 1
ATOM 866 C CA . GLU A 1 105 ? 13.081 -1.561 7.846 1.00 85.25 105 GLU A CA 1
ATOM 867 C C . GLU A 1 105 ? 13.551 -2.628 8.848 1.00 85.25 105 GLU A C 1
ATOM 869 O O . GLU A 1 105 ? 14.315 -3.519 8.490 1.00 85.25 105 GLU A O 1
ATOM 874 N N . ASN A 1 106 ? 13.029 -2.618 10.078 1.00 86.69 106 ASN A N 1
ATOM 875 C CA . ASN A 1 106 ? 13.356 -3.613 11.103 1.00 86.69 106 ASN A CA 1
ATOM 876 C C . ASN A 1 106 ? 12.455 -4.859 11.062 1.00 86.69 106 ASN A C 1
ATOM 878 O O . ASN A 1 106 ? 12.630 -5.761 11.877 1.00 86.69 106 ASN A O 1
ATOM 882 N N . SER A 1 107 ? 11.487 -4.928 10.141 1.00 87.12 107 SER A N 1
ATOM 883 C CA . SER A 1 107 ? 10.550 -6.059 10.047 1.00 87.12 107 SER A CA 1
ATOM 884 C C . SER A 1 107 ? 11.153 -7.317 9.411 1.00 87.12 107 SER A C 1
ATOM 886 O O . SER A 1 107 ? 10.551 -8.384 9.481 1.00 87.12 107 SER A O 1
ATOM 888 N N . GLY A 1 108 ? 12.322 -7.196 8.773 1.00 89.88 108 GLY A N 1
ATOM 889 C CA . GLY A 1 108 ? 12.923 -8.260 7.964 1.00 89.88 108 GLY A CA 1
ATOM 890 C C . GLY A 1 108 ? 12.378 -8.347 6.534 1.00 89.88 108 GLY A C 1
ATOM 891 O O . GLY A 1 108 ? 12.866 -9.163 5.759 1.00 89.88 108 GLY A O 1
ATOM 892 N N . ALA A 1 109 ? 11.410 -7.504 6.162 1.00 94.00 109 ALA A N 1
ATOM 893 C CA . ALA A 1 109 ? 10.964 -7.389 4.780 1.00 94.00 109 ALA A CA 1
ATOM 894 C C . ALA A 1 109 ? 12.058 -6.796 3.871 1.00 94.00 109 ALA A C 1
ATOM 896 O O . ALA A 1 109 ? 12.837 -5.928 4.276 1.00 94.00 109 ALA A O 1
ATOM 897 N N . GLU A 1 110 ? 12.073 -7.244 2.620 1.00 95.69 110 GLU A N 1
ATOM 898 C CA . GLU A 1 110 ? 12.973 -6.792 1.556 1.00 95.69 110 GLU A CA 1
ATOM 899 C C . GLU A 1 110 ? 12.350 -5.687 0.706 1.00 95.69 110 GLU A C 1
ATOM 901 O O . GLU A 1 110 ? 13.055 -4.913 0.056 1.00 95.69 110 GLU A O 1
ATOM 906 N N . TYR A 1 111 ? 11.023 -5.577 0.706 1.00 95.44 111 TYR A N 1
ATOM 907 C CA . TYR A 1 111 ? 10.319 -4.491 0.044 1.00 95.44 111 TYR A CA 1
ATOM 908 C C . TYR A 1 111 ? 8.916 -4.288 0.606 1.00 95.44 111 TYR A C 1
ATOM 910 O O . TYR A 1 111 ? 8.318 -5.165 1.236 1.00 95.44 111 TYR A O 1
ATOM 918 N N . VAL A 1 112 ? 8.392 -3.093 0.352 1.00 95.31 112 VAL A N 1
ATOM 919 C CA . VAL A 1 112 ? 7.035 -2.698 0.706 1.00 95.31 112 VAL A CA 1
ATOM 920 C C . VAL A 1 112 ? 6.282 -2.316 -0.551 1.00 95.31 112 VAL A C 1
ATOM 922 O O . VAL A 1 112 ? 6.840 -1.661 -1.431 1.00 95.31 112 VAL A O 1
ATOM 925 N N . THR A 1 113 ? 5.011 -2.691 -0.623 1.00 96.00 113 THR A N 1
ATOM 926 C CA . THR A 1 113 ? 4.094 -2.261 -1.681 1.00 96.00 113 THR A CA 1
ATOM 927 C C . THR A 1 113 ? 2.906 -1.512 -1.111 1.00 96.00 113 THR A C 1
ATOM 929 O O . THR A 1 113 ? 2.535 -1.669 0.051 1.00 96.00 113 THR A O 1
ATOM 932 N N . VAL A 1 114 ? 2.283 -0.687 -1.942 1.00 94.25 114 VAL A N 1
ATOM 933 C CA . VAL A 1 114 ? 1.008 -0.047 -1.626 1.00 94.25 114 VAL A CA 1
ATOM 934 C C . VAL A 1 114 ? 0.239 0.232 -2.907 1.00 94.25 114 VAL A C 1
ATOM 936 O O . VAL A 1 114 ? 0.827 0.380 -3.979 1.00 94.25 114 VAL A O 1
ATOM 939 N N . PHE A 1 115 ? -1.080 0.334 -2.803 1.00 92.88 115 PHE A N 1
ATOM 940 C CA . PHE A 1 115 ? -1.926 0.863 -3.860 1.00 92.88 115 PHE A CA 1
ATOM 941 C C . PHE A 1 115 ? -2.711 2.072 -3.345 1.00 92.88 115 PHE A C 1
ATOM 943 O O . PHE A 1 115 ? -3.142 2.086 -2.196 1.00 92.88 115 PHE A O 1
ATOM 950 N N . CYS A 1 116 ? -2.965 3.067 -4.195 1.00 92.12 116 CYS A N 1
ATOM 951 C CA . CYS A 1 116 ? -3.982 4.094 -3.936 1.00 92.12 116 CYS A CA 1
ATOM 952 C C . CYS A 1 116 ? -4.946 4.166 -5.094 1.00 92.12 116 CYS A C 1
ATOM 954 O O . CYS A 1 116 ? -4.572 3.953 -6.247 1.00 92.12 116 CYS A O 1
ATOM 956 N N . GLU A 1 117 ? -6.156 4.603 -4.792 1.00 91.62 117 GLU A N 1
ATOM 957 C CA . GLU A 1 117 ? -7.104 5.016 -5.811 1.00 91.62 117 GLU A CA 1
ATOM 958 C C . GLU A 1 117 ? -6.547 6.141 -6.686 1.00 91.62 117 GLU A C 1
ATOM 960 O O . GLU A 1 117 ? -5.903 7.085 -6.207 1.00 91.62 117 GLU A O 1
ATOM 965 N N . THR A 1 118 ? -6.849 6.081 -7.982 1.00 94.31 118 THR A N 1
ATOM 966 C CA . THR A 1 118 ? -6.410 7.090 -8.959 1.00 94.31 118 THR A CA 1
ATOM 967 C C . THR A 1 118 ? -6.949 8.488 -8.657 1.00 94.31 118 THR A C 1
ATOM 969 O O . THR A 1 118 ? -6.336 9.471 -9.066 1.00 94.31 118 THR A O 1
ATOM 972 N N . TRP A 1 119 ? -8.055 8.607 -7.915 1.00 90.75 119 TRP A N 1
ATOM 973 C CA . TRP A 1 119 ? -8.627 9.896 -7.505 1.00 90.75 119 TRP A CA 1
ATOM 974 C C . TRP A 1 119 ? -8.013 10.481 -6.223 1.00 90.75 119 TRP A C 1
ATOM 976 O O . TRP A 1 119 ? -8.380 11.587 -5.827 1.00 90.75 119 TRP A O 1
ATOM 986 N N . HIS A 1 120 ? -7.076 9.788 -5.568 1.00 89.31 120 HIS A N 1
ATOM 987 C CA . HIS A 1 120 ? -6.511 10.216 -4.285 1.00 89.31 120 HIS A CA 1
ATOM 988 C C . HIS A 1 120 ? -5.116 10.852 -4.435 1.00 89.31 120 HIS A C 1
ATOM 990 O O . HIS A 1 120 ? -4.099 10.314 -3.991 1.00 89.31 120 HIS A O 1
ATOM 996 N N . ASN A 1 121 ? -5.066 12.030 -5.066 1.00 92.31 121 ASN A N 1
ATOM 997 C CA . ASN A 1 121 ? -3.816 12.724 -5.412 1.00 92.31 121 ASN A CA 1
ATOM 998 C C . ASN A 1 121 ? -2.925 13.083 -4.204 1.00 92.31 121 ASN A C 1
ATOM 1000 O O . ASN A 1 121 ? -1.705 13.078 -4.329 1.00 92.31 121 ASN A O 1
ATOM 1004 N N . ILE A 1 122 ? -3.505 13.350 -3.029 1.00 87.94 122 ILE A N 1
ATOM 1005 C CA . ILE A 1 122 ? -2.748 13.628 -1.796 1.00 87.94 122 ILE A CA 1
ATOM 1006 C C . ILE A 1 122 ? -1.886 12.421 -1.426 1.00 87.94 122 ILE A C 1
ATOM 1008 O O . ILE A 1 122 ? -0.711 12.564 -1.107 1.00 87.94 122 ILE A O 1
ATOM 1012 N N . THR A 1 123 ? -2.454 11.222 -1.504 1.00 88.88 123 THR A N 1
ATOM 1013 C CA . THR A 1 123 ? -1.729 9.992 -1.189 1.00 88.88 123 THR A CA 1
ATOM 1014 C C . THR A 1 123 ? -0.659 9.690 -2.234 1.00 88.88 123 THR A C 1
ATOM 1016 O O . THR A 1 123 ? 0.457 9.337 -1.864 1.00 88.88 123 THR A O 1
ATOM 1019 N N . GLN A 1 124 ? -0.956 9.929 -3.515 1.00 93.62 124 GLN A N 1
ATOM 1020 C CA . GLN A 1 124 ? 0.034 9.833 -4.595 1.00 93.62 124 GLN A CA 1
ATOM 1021 C C . GLN A 1 124 ? 1.218 10.779 -4.349 1.00 93.62 124 GLN A C 1
ATOM 1023 O O . GLN A 1 124 ? 2.368 10.357 -4.438 1.00 93.62 124 GLN A O 1
ATOM 1028 N N . TYR A 1 125 ? 0.946 12.037 -3.980 1.00 92.06 125 TYR A N 1
ATOM 1029 C CA . TYR A 1 125 ? 1.977 13.011 -3.620 1.00 92.06 125 TYR A CA 1
ATOM 1030 C C . TYR A 1 125 ? 2.816 12.517 -2.440 1.00 92.06 125 TYR A C 1
ATOM 1032 O O . TYR A 1 125 ? 4.039 12.536 -2.502 1.00 92.06 125 TYR A O 1
ATOM 1040 N N . ILE A 1 126 ? 2.182 12.034 -1.373 1.00 88.19 126 ILE A N 1
ATOM 1041 C CA . ILE A 1 126 ? 2.902 11.587 -0.177 1.00 88.19 126 ILE A CA 1
ATOM 1042 C C . ILE A 1 126 ? 3.839 10.428 -0.509 1.00 88.19 126 ILE A C 1
ATOM 1044 O O . ILE A 1 126 ? 5.015 10.479 -0.163 1.00 88.19 126 ILE A O 1
ATOM 1048 N N . TRP A 1 127 ? 3.365 9.404 -1.208 1.00 91.31 127 TRP A N 1
ATOM 1049 C CA . TRP A 1 127 ? 4.207 8.246 -1.497 1.00 91.31 127 TRP A CA 1
ATOM 1050 C C . TRP A 1 127 ? 5.316 8.570 -2.491 1.00 91.31 127 TRP A C 1
ATOM 1052 O O . TRP A 1 127 ? 6.470 8.2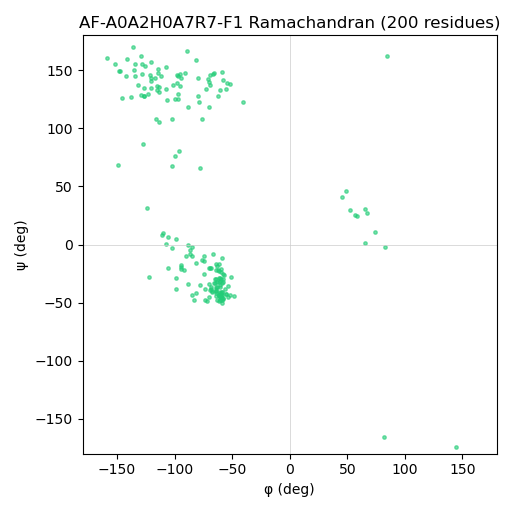31 -2.243 1.00 91.31 127 TRP A O 1
ATOM 1062 N N . PHE A 1 128 ? 4.991 9.275 -3.573 1.00 94.25 128 PHE A N 1
ATOM 1063 C CA . PHE A 1 128 ? 5.939 9.534 -4.651 1.00 94.25 128 PHE A CA 1
ATOM 1064 C C . PHE A 1 128 ? 6.898 10.698 -4.365 1.00 94.25 128 PHE A C 1
ATOM 1066 O O . PHE A 1 128 ? 8.082 10.620 -4.691 1.00 94.25 128 PHE A O 1
ATOM 1073 N N . LYS A 1 129 ? 6.394 11.795 -3.785 1.00 91.50 129 LYS A N 1
ATOM 1074 C CA . LYS A 1 129 ? 7.158 13.034 -3.563 1.00 91.50 129 LYS A CA 1
ATOM 1075 C C . LYS A 1 129 ? 7.704 13.188 -2.152 1.00 91.50 129 LYS A C 1
ATOM 1077 O O . LYS A 1 129 ? 8.749 13.810 -1.997 1.00 91.50 129 LYS A O 1
ATOM 1082 N N . ARG A 1 130 ? 7.050 12.625 -1.131 1.00 87.12 130 ARG A N 1
ATOM 1083 C CA . ARG A 1 130 ? 7.558 12.719 0.250 1.00 87.12 130 ARG A CA 1
ATOM 1084 C C . ARG A 1 130 ? 8.322 11.490 0.707 1.00 87.12 130 ARG A C 1
ATOM 1086 O O . ARG A 1 130 ? 9.300 11.625 1.422 1.00 87.12 130 ARG A O 1
ATOM 1093 N N . LEU A 1 131 ? 7.879 10.297 0.324 1.00 87.69 131 LEU A N 1
ATOM 1094 C CA . LEU A 1 131 ? 8.470 9.053 0.821 1.00 87.69 131 LEU A CA 1
ATOM 1095 C C . LEU A 1 131 ? 9.407 8.367 -0.175 1.00 87.69 131 LEU A C 1
ATOM 1097 O O . LEU A 1 131 ? 9.965 7.323 0.160 1.00 87.69 131 LEU A O 1
ATOM 1101 N N . GLY A 1 132 ? 9.555 8.909 -1.384 1.00 90.81 132 GLY A N 1
ATOM 1102 C CA . GLY A 1 132 ? 10.472 8.404 -2.406 1.00 90.81 132 GLY A CA 1
ATOM 1103 C C . GLY A 1 132 ? 10.039 7.120 -3.104 1.00 90.81 132 GLY A C 1
ATOM 1104 O O . GLY A 1 132 ? 10.839 6.542 -3.841 1.00 90.81 132 GLY A O 1
ATOM 1105 N N . TRP A 1 133 ? 8.797 6.668 -2.918 1.00 93.69 133 TRP A N 1
ATOM 1106 C CA . TRP A 1 133 ? 8.326 5.399 -3.471 1.00 93.69 133 TRP A CA 1
ATOM 1107 C C . TRP A 1 133 ? 8.284 5.454 -4.993 1.00 93.69 133 TRP A C 1
ATOM 1109 O O . TRP A 1 133 ? 8.024 6.497 -5.600 1.00 93.69 133 TRP A O 1
ATOM 1119 N N . LYS A 1 134 ? 8.536 4.304 -5.606 1.00 97.06 134 LYS A N 1
ATOM 1120 C CA . LYS A 1 134 ? 8.551 4.125 -7.054 1.00 97.06 134 LYS A CA 1
ATOM 1121 C C . LYS A 1 134 ? 7.197 3.607 -7.516 1.00 97.06 134 LYS A C 1
ATOM 1123 O O . LYS A 1 134 ? 6.532 2.872 -6.793 1.00 97.06 134 LYS A O 1
ATOM 1128 N N . ILE A 1 135 ? 6.769 4.005 -8.703 1.00 97.88 135 ILE A N 1
ATOM 1129 C CA . ILE A 1 135 ? 5.536 3.547 -9.341 1.00 97.88 135 ILE A CA 1
ATOM 1130 C C . ILE A 1 135 ? 5.802 2.173 -9.962 1.00 97.88 135 ILE A C 1
ATOM 1132 O O . ILE A 1 135 ? 6.738 2.017 -10.742 1.00 97.88 135 ILE A O 1
ATOM 1136 N N . ALA A 1 136 ? 4.955 1.197 -9.634 1.00 97.38 136 ALA A N 1
ATOM 1137 C CA . ALA A 1 136 ? 4.924 -0.136 -10.240 1.00 97.38 136 ALA A CA 1
ATOM 1138 C C . ALA A 1 136 ? 3.914 -0.243 -11.396 1.00 97.38 136 ALA A C 1
ATOM 1140 O O . ALA A 1 136 ? 3.985 -1.174 -12.190 1.00 97.38 136 ALA A O 1
ATOM 1141 N N . GLY A 1 137 ? 2.963 0.688 -11.499 1.00 97.25 137 GLY A N 1
ATOM 1142 C CA . GLY A 1 137 ? 2.009 0.740 -12.606 1.00 97.25 137 GLY A CA 1
ATOM 1143 C C . GLY A 1 137 ? 0.622 1.210 -12.185 1.00 97.25 137 GLY A C 1
ATOM 1144 O O . GLY A 1 137 ? 0.396 1.613 -11.043 1.00 97.25 137 GLY A O 1
ATOM 1145 N N . ILE A 1 138 ? -0.317 1.154 -13.127 1.00 96.81 138 ILE A N 1
ATOM 1146 C CA . ILE A 1 138 ? -1.729 1.481 -12.911 1.00 96.81 138 ILE A CA 1
ATOM 1147 C C . ILE A 1 138 ? -2.561 0.268 -13.307 1.00 96.81 138 ILE A C 1
ATOM 1149 O O . ILE A 1 138 ? -2.406 -0.248 -14.412 1.00 96.81 138 ILE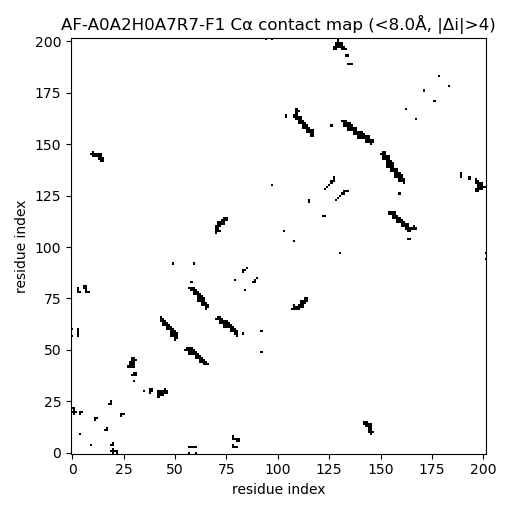 A O 1
ATOM 1153 N N . PHE A 1 139 ? -3.467 -0.157 -12.429 1.00 95.75 139 PHE A N 1
ATOM 1154 C CA . PHE A 1 139 ? -4.399 -1.244 -12.692 1.00 95.75 139 PHE A CA 1
ATOM 1155 C C . PHE A 1 139 ? -5.838 -0.704 -12.738 1.00 95.75 139 PHE A C 1
ATOM 1157 O O . PHE A 1 139 ? -6.434 -0.398 -11.697 1.00 95.75 139 PHE A O 1
ATOM 1164 N N . PRO A 1 140 ? -6.431 -0.588 -13.942 1.00 95.50 140 PRO A N 1
ATOM 1165 C CA . PRO A 1 140 ? -7.839 -0.258 -14.097 1.00 95.50 140 PRO A CA 1
ATOM 1166 C C . PRO A 1 140 ? -8.759 -1.322 -13.488 1.00 95.50 140 PRO A C 1
ATOM 1168 O O . PRO A 1 140 ? -8.665 -2.502 -13.813 1.00 95.50 140 PRO A O 1
ATOM 1171 N N . GLY A 1 141 ? -9.689 -0.895 -12.634 1.00 92.38 141 GLY A N 1
ATOM 1172 C CA . GLY A 1 141 ? -10.727 -1.767 -12.090 1.00 92.38 141 GLY A CA 1
ATOM 1173 C C . GLY A 1 141 ? -10.234 -2.877 -11.155 1.00 92.38 141 GLY A C 1
ATOM 1174 O O . GLY A 1 141 ? -10.902 -3.911 -11.049 1.00 92.38 141 GLY A O 1
ATOM 1175 N N . ASN A 1 142 ? -9.098 -2.670 -10.484 1.00 91.06 142 ASN A N 1
ATOM 1176 C CA . ASN A 1 142 ? -8.472 -3.638 -9.584 1.00 91.06 142 ASN A CA 1
ATOM 1177 C C . ASN A 1 142 ? -9.429 -4.103 -8.472 1.00 91.06 142 ASN A C 1
ATOM 1179 O O . ASN A 1 142 ? -9.565 -5.299 -8.215 1.00 91.06 142 ASN A O 1
ATOM 1183 N N . PHE A 1 143 ? -10.193 -3.180 -7.878 1.00 90.19 143 PHE A N 1
ATOM 1184 C CA . PHE A 1 143 ? -11.062 -3.510 -6.751 1.00 90.19 143 PHE A CA 1
ATOM 1185 C C . PHE A 1 143 ? -12.511 -3.066 -6.924 1.00 90.19 143 PHE A C 1
ATOM 1187 O O . PHE A 1 143 ? -12.794 -2.000 -7.460 1.00 90.19 143 PHE A O 1
ATOM 1194 N N . THR A 1 144 ? -13.433 -3.858 -6.377 1.00 91.75 144 THR A N 1
ATOM 1195 C CA . THR A 1 144 ? -14.826 -3.448 -6.172 1.00 91.75 144 THR A CA 1
ATOM 1196 C C . THR A 1 144 ? -14.912 -2.372 -5.089 1.00 91.75 144 THR A C 1
ATOM 1198 O O . THR A 1 144 ? -14.243 -2.460 -4.052 1.00 91.75 144 THR A O 1
ATOM 1201 N N . ARG A 1 145 ? -15.725 -1.350 -5.347 1.00 91.00 145 ARG A N 1
ATOM 1202 C CA . ARG A 1 145 ? -16.006 -0.227 -4.456 1.00 91.00 145 ARG A CA 1
ATOM 1203 C C . ARG A 1 145 ? -17.500 -0.005 -4.361 1.00 91.00 145 ARG A C 1
ATOM 1205 O O . ARG A 1 145 ? -18.191 -0.020 -5.380 1.00 91.00 145 ARG A O 1
ATOM 1212 N N . TRP A 1 146 ? -17.977 0.243 -3.152 1.00 91.62 146 TRP A N 1
ATOM 1213 C CA . TRP A 1 146 ? -19.374 0.574 -2.925 1.00 91.62 146 TRP A CA 1
ATOM 1214 C C . TRP A 1 146 ? -19.696 1.991 -3.411 1.00 91.62 146 TRP A C 1
ATOM 1216 O O . TRP A 1 146 ? -18.960 2.935 -3.132 1.00 91.62 146 TRP A O 1
ATOM 1226 N N . ALA A 1 147 ? -20.809 2.139 -4.129 1.00 89.06 147 ALA A N 1
ATOM 1227 C CA . ALA A 1 147 ? -21.285 3.400 -4.705 1.00 89.06 147 ALA A CA 1
ATOM 1228 C C . ALA A 1 147 ? -22.557 3.940 -4.024 1.00 89.06 147 ALA A C 1
ATOM 1230 O O . ALA A 1 147 ? -23.189 4.863 -4.540 1.00 89.06 147 ALA A O 1
ATOM 1231 N N . GLY A 1 148 ? -22.975 3.354 -2.897 1.00 88.25 148 GLY A N 1
ATOM 1232 C CA . GLY A 1 148 ? -24.282 3.639 -2.303 1.00 88.25 148 GLY A CA 1
ATOM 1233 C C . GLY A 1 148 ? -25.408 2.800 -2.910 1.00 88.25 148 GLY A C 1
ATOM 1234 O O . GLY A 1 148 ? -25.273 2.256 -4.002 1.00 88.25 148 GLY A O 1
ATOM 1235 N N . CYS A 1 149 ? -26.545 2.715 -2.210 1.00 87.19 149 CYS A N 1
ATOM 1236 C CA . CYS A 1 149 ? -27.798 2.141 -2.732 1.00 87.19 149 CYS A CA 1
ATOM 1237 C C . CYS A 1 149 ? -27.638 0.767 -3.416 1.00 87.19 149 CYS A C 1
ATOM 1239 O O . CYS A 1 149 ? -28.157 0.578 -4.514 1.00 87.19 149 CYS A O 1
ATOM 1241 N N . GLU A 1 150 ? -26.892 -0.150 -2.788 1.00 81.94 150 GLU A N 1
ATOM 1242 C CA . GLU A 1 150 ? -26.621 -1.504 -3.315 1.00 81.94 150 GLU A CA 1
ATOM 1243 C C . GLU A 1 150 ? -25.932 -1.520 -4.694 1.00 81.94 150 GLU A C 1
ATOM 1245 O O . GLU A 1 150 ? -26.034 -2.486 -5.446 1.00 81.94 150 GLU A O 1
ATOM 1250 N N . LYS A 1 151 ? -25.221 -0.444 -5.047 1.00 89.38 151 LYS A N 1
ATOM 1251 C CA . LYS A 1 151 ? -24.443 -0.345 -6.284 1.00 89.38 151 LYS A CA 1
ATOM 1252 C C . LYS A 1 151 ? -22.956 -0.416 -6.001 1.00 89.38 151 LYS A C 1
ATOM 1254 O O . LYS A 1 151 ? -22.475 0.020 -4.955 1.00 89.38 151 LYS A O 1
ATOM 1259 N N . GLU A 1 152 ? -22.231 -0.897 -6.999 1.00 92.56 152 GLU A N 1
ATOM 1260 C CA . GLU A 1 152 ? -20.785 -1.044 -6.966 1.00 92.56 152 GLU A CA 1
ATOM 1261 C C . GLU A 1 152 ? -20.154 -0.524 -8.259 1.00 92.56 152 GLU A C 1
ATOM 1263 O O . GL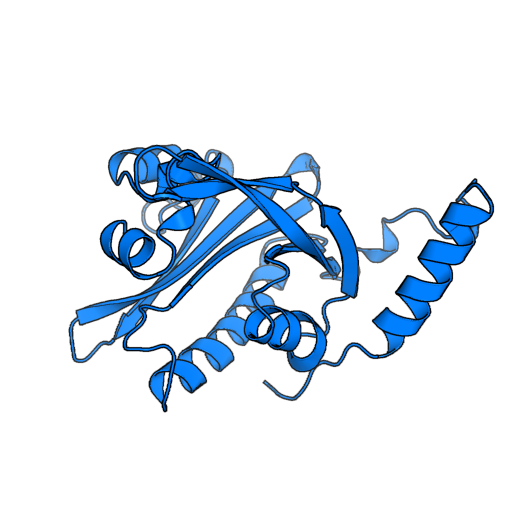U A 1 152 ? -20.789 -0.490 -9.317 1.00 92.56 152 GLU A O 1
ATOM 1268 N N . TYR A 1 153 ? -18.885 -0.136 -8.177 1.00 91.62 153 TYR A N 1
ATOM 1269 C CA . TYR A 1 153 ? -18.036 0.155 -9.328 1.00 91.62 153 TYR A CA 1
ATOM 1270 C C . TYR A 1 153 ? -16.650 -0.466 -9.139 1.00 91.62 153 TYR A C 1
ATOM 1272 O O . TYR A 1 153 ? -16.309 -0.962 -8.065 1.00 91.62 153 TYR A O 1
ATOM 1280 N N . ARG A 1 154 ? -15.837 -0.460 -10.197 1.00 92.06 154 ARG A N 1
ATOM 1281 C CA . ARG A 1 154 ? -14.467 -0.978 -10.166 1.00 92.06 154 ARG A CA 1
ATOM 1282 C C . ARG A 1 154 ? -13.482 0.190 -10.080 1.00 92.06 154 ARG A C 1
ATOM 1284 O O . ARG A 1 154 ? -13.329 0.936 -11.043 1.00 92.06 154 ARG A O 1
ATOM 1291 N N . GLY A 1 155 ? -12.855 0.359 -8.919 1.00 90.62 155 GLY A N 1
ATOM 1292 C CA . GLY A 1 155 ? -11.841 1.379 -8.657 1.00 90.62 155 GLY A CA 1
ATOM 1293 C C . GLY A 1 155 ? -10.536 1.082 -9.391 1.00 90.62 155 GLY A C 1
ATOM 1294 O O . GLY A 1 155 ? -10.115 -0.073 -9.488 1.00 90.62 155 GLY A O 1
ATOM 1295 N N . CYS A 1 156 ? -9.909 2.124 -9.927 1.00 94.44 156 CYS A N 1
ATOM 1296 C CA . CYS A 1 156 ? -8.607 2.045 -10.577 1.00 94.44 156 CYS A CA 1
ATOM 1297 C C . CYS A 1 156 ? -7.523 2.414 -9.570 1.00 94.44 156 CYS A C 1
ATOM 1299 O O . CYS A 1 156 ? -7.651 3.418 -8.869 1.00 94.44 156 CYS A O 1
ATOM 1301 N N . THR A 1 157 ? -6.432 1.654 -9.546 1.00 95.19 157 THR A N 1
ATOM 1302 C CA . THR A 1 157 ? -5.363 1.857 -8.568 1.00 95.19 157 THR A CA 1
ATOM 1303 C C . THR A 1 157 ? -4.028 2.160 -9.214 1.00 95.19 157 THR A C 1
ATOM 1305 O O . THR A 1 157 ? -3.678 1.593 -10.244 1.00 95.19 157 THR A O 1
ATOM 1308 N N . ILE A 1 158 ? -3.260 3.039 -8.581 1.00 97.12 158 ILE A N 1
ATOM 1309 C CA . ILE A 1 158 ? -1.835 3.225 -8.846 1.00 97.12 158 ILE A CA 1
ATOM 1310 C C . ILE A 1 158 ? -1.081 2.411 -7.804 1.00 97.12 158 ILE A C 1
ATOM 1312 O O . ILE A 1 158 ? -1.370 2.526 -6.612 1.00 97.12 158 ILE A O 1
ATOM 1316 N N . HIS A 1 159 ? -0.141 1.592 -8.255 1.00 97.44 159 HIS A N 1
ATOM 1317 C CA . HIS A 1 159 ? 0.687 0.747 -7.410 1.00 97.44 159 HIS A CA 1
ATOM 1318 C C . HIS A 1 159 ? 2.056 1.378 -7.228 1.00 97.44 159 HIS A C 1
ATOM 1320 O O . HIS A 1 159 ? 2.657 1.868 -8.186 1.00 97.44 159 HIS A O 1
ATOM 1326 N N . PHE A 1 160 ? 2.552 1.326 -6.000 1.00 97.25 160 PHE A N 1
ATOM 1327 C CA . PHE A 1 160 ? 3.870 1.802 -5.630 1.00 97.25 160 PHE A CA 1
ATOM 1328 C C . PHE A 1 160 ? 4.633 0.724 -4.875 1.00 97.25 160 PHE A C 1
ATOM 1330 O O . PHE A 1 160 ? 4.038 -0.144 -4.232 1.00 97.25 160 PHE A O 1
ATOM 1337 N N . TYR A 1 161 ? 5.955 0.823 -4.924 1.00 96.38 161 TYR A N 1
ATOM 1338 C CA . TYR A 1 161 ? 6.859 -0.031 -4.177 1.00 96.38 161 TYR A CA 1
ATOM 1339 C C . TYR A 1 161 ? 8.063 0.748 -3.649 1.00 96.38 161 TYR A C 1
ATOM 1341 O O . TYR A 1 161 ? 8.418 1.821 -4.151 1.00 96.38 161 TYR A O 1
ATOM 1349 N N . ARG A 1 162 ? 8.707 0.180 -2.633 1.00 94.00 162 ARG A N 1
ATOM 1350 C CA . ARG A 1 162 ? 9.997 0.623 -2.106 1.00 94.00 162 ARG A CA 1
ATOM 1351 C C . ARG A 1 162 ? 10.786 -0.593 -1.638 1.00 94.00 162 ARG A C 1
ATOM 1353 O O . ARG A 1 162 ? 10.284 -1.359 -0.822 1.00 94.00 162 ARG A O 1
ATOM 1360 N N . PHE A 1 163 ? 12.012 -0.758 -2.126 1.00 94.50 163 PHE A N 1
ATOM 1361 C CA . PHE A 1 163 ? 12.937 -1.743 -1.567 1.00 94.50 163 PHE A CA 1
ATOM 1362 C C . PHE A 1 163 ? 13.426 -1.291 -0.188 1.00 94.50 163 PHE A C 1
ATOM 1364 O O . PHE A 1 163 ? 13.672 -0.104 0.034 1.00 94.50 163 PHE A O 1
ATOM 1371 N N . LEU A 1 164 ? 13.578 -2.245 0.722 1.00 92.69 164 LEU A N 1
ATOM 1372 C CA . LEU A 1 164 ? 14.142 -2.071 2.056 1.00 92.69 164 LEU A CA 1
ATOM 1373 C C . LEU A 1 164 ? 15.449 -2.855 2.148 1.00 92.69 164 LEU A C 1
ATOM 1375 O O . LEU A 1 164 ? 15.600 -3.875 1.486 1.00 92.69 164 LEU A O 1
ATOM 1379 N N . ASN A 1 165 ? 16.392 -2.416 2.983 1.00 88.19 165 ASN A N 1
ATOM 1380 C CA . ASN A 1 165 ? 17.579 -3.206 3.345 1.00 88.19 165 ASN A CA 1
ATOM 1381 C C . ASN A 1 165 ? 18.409 -3.761 2.162 1.00 88.19 165 ASN A C 1
ATOM 1383 O O . ASN A 1 165 ? 19.086 -4.778 2.301 1.00 88.19 165 ASN A O 1
ATOM 1387 N N . ASN A 1 166 ? 18.430 -3.069 1.017 1.00 91.31 166 ASN A N 1
ATOM 1388 C CA . ASN A 1 166 ? 19.014 -3.541 -0.251 1.00 91.31 166 ASN A CA 1
ATOM 1389 C C . ASN A 1 166 ? 18.309 -4.764 -0.877 1.00 91.31 166 ASN A C 1
ATOM 1391 O O . ASN A 1 166 ? 18.957 -5.581 -1.536 1.00 91.31 166 ASN A O 1
ATOM 1395 N N . GLY A 1 167 ? 16.999 -4.915 -0.671 1.00 93.12 167 GLY A N 1
ATOM 1396 C CA . GLY A 1 167 ? 16.200 -5.999 -1.248 1.00 93.12 167 GLY A CA 1
ATOM 1397 C C . GLY A 1 167 ? 16.209 -6.033 -2.781 1.00 93.12 167 GLY A C 1
ATOM 1398 O O . GLY A 1 167 ? 16.029 -7.085 -3.387 1.00 93.12 167 GLY A O 1
ATOM 1399 N N . ASP A 1 168 ? 16.534 -4.912 -3.430 1.00 94.25 168 ASP A N 1
ATOM 1400 C CA . ASP A 1 168 ? 16.741 -4.818 -4.879 1.00 94.25 168 ASP A CA 1
ATOM 1401 C C . ASP A 1 168 ? 17.832 -5.780 -5.385 1.00 94.25 168 ASP A C 1
ATOM 1403 O O . ASP A 1 168 ? 17.801 -6.248 -6.529 1.00 94.25 168 ASP A O 1
ATOM 1407 N N . LYS A 1 169 ? 18.790 -6.146 -4.524 1.00 94.81 169 LYS A N 1
ATOM 1408 C CA . LYS A 1 169 ? 19.864 -7.084 -4.869 1.00 94.81 169 LYS A CA 1
ATOM 1409 C C . LYS A 1 169 ? 19.343 -8.479 -5.188 1.00 94.81 169 LYS A C 1
ATOM 1411 O O . LYS A 1 169 ? 19.947 -9.126 -6.043 1.00 94.81 169 LYS A O 1
ATOM 1416 N N . TYR A 1 170 ? 18.230 -8.892 -4.585 1.00 92.56 170 TYR A N 1
ATOM 1417 C CA . TYR A 1 170 ? 17.611 -10.203 -4.797 1.00 92.56 170 TYR A CA 1
ATOM 1418 C C . TYR A 1 170 ? 16.643 -10.238 -5.985 1.00 92.56 170 TYR A C 1
ATOM 1420 O O . TYR A 1 170 ? 16.165 -11.303 -6.361 1.00 92.56 170 TYR A O 1
ATOM 1428 N N . SER A 1 171 ? 16.386 -9.092 -6.620 1.00 93.12 171 SER A N 1
ATOM 1429 C CA . SER A 1 171 ? 15.619 -9.031 -7.864 1.00 93.12 171 SER A CA 1
ATOM 1430 C C . SER A 1 171 ? 16.491 -9.401 -9.068 1.00 93.12 171 SER A C 1
ATOM 1432 O O . SER A 1 171 ? 17.661 -8.999 -9.135 1.00 93.12 171 SER A O 1
ATOM 1434 N N . THR A 1 172 ? 15.901 -10.108 -10.039 1.00 94.19 172 THR A N 1
ATOM 1435 C CA . THR A 1 172 ? 16.494 -10.334 -11.372 1.00 94.19 172 THR A CA 1
ATOM 1436 C C . THR A 1 172 ? 16.919 -9.009 -11.993 1.00 94.19 172 THR A C 1
ATOM 1438 O O . THR A 1 172 ? 16.175 -8.026 -11.903 1.00 94.19 172 THR A O 1
ATOM 1441 N N . LYS A 1 173 ? 18.091 -8.978 -12.620 1.00 94.00 173 LYS A N 1
ATOM 1442 C CA . LYS A 1 173 ? 18.658 -7.786 -13.251 1.00 94.00 173 LYS A CA 1
ATOM 1443 C C . LYS A 1 173 ? 18.069 -7.561 -14.638 1.00 94.00 173 LYS A C 1
ATOM 1445 O O . LYS A 1 173 ? 17.549 -8.482 -15.262 1.00 94.00 173 LYS A O 1
ATOM 1450 N N . LEU A 1 174 ? 18.154 -6.324 -15.125 1.00 92.06 174 LEU A N 1
ATOM 1451 C CA . LEU A 1 174 ? 17.554 -5.926 -16.403 1.00 92.06 174 LEU A CA 1
ATOM 1452 C C . LEU A 1 174 ? 18.111 -6.719 -17.588 1.00 92.06 174 LEU A C 1
ATOM 1454 O O . LEU A 1 174 ? 17.396 -6.926 -18.569 1.00 92.06 174 LEU A O 1
ATOM 1458 N N . GLU A 1 175 ? 19.361 -7.169 -17.485 1.00 94.06 175 GLU A N 1
ATOM 1459 C CA . GLU A 1 175 ? 20.050 -7.986 -18.482 1.00 94.06 175 GLU A CA 1
ATOM 1460 C C . GLU A 1 175 ? 19.490 -9.415 -18.562 1.00 94.06 175 GLU A C 1
ATOM 1462 O O . GLU A 1 175 ? 19.670 -10.085 -19.575 1.00 94.06 175 GLU A O 1
ATOM 1467 N N . GLU A 1 176 ? 18.801 -9.879 -17.516 1.00 96.12 176 GLU A N 1
ATOM 1468 C CA . GLU A 1 176 ? 18.143 -11.190 -17.463 1.00 96.12 176 GLU A CA 1
ATOM 1469 C C . GLU A 1 176 ? 16.717 -11.148 -18.042 1.00 96.12 176 GLU A C 1
ATOM 1471 O O . GLU A 1 176 ? 16.068 -12.184 -18.180 1.00 96.12 176 GLU A O 1
ATOM 1476 N N . TRP A 1 177 ? 16.197 -9.956 -18.355 1.00 97.12 177 TRP A N 1
ATOM 1477 C CA . TRP A 1 177 ? 14.804 -9.773 -18.756 1.00 97.12 177 TRP A CA 1
ATOM 1478 C C . TRP A 1 177 ? 14.605 -9.930 -20.265 1.00 97.12 177 TRP A C 1
ATOM 1480 O O . TRP A 1 177 ? 15.062 -9.096 -21.051 1.00 97.12 177 TRP A O 1
ATOM 1490 N N . ASP A 1 178 ? 13.808 -10.924 -20.653 1.00 97.56 178 ASP A N 1
ATOM 1491 C CA . ASP A 1 178 ? 13.323 -11.118 -22.023 1.00 97.56 178 ASP A CA 1
ATOM 1492 C C . ASP A 1 178 ? 11.916 -10.513 -22.183 1.00 97.56 178 ASP A C 1
ATOM 1494 O O . ASP A 1 178 ? 10.893 -11.185 -22.040 1.00 97.56 178 ASP A O 1
ATOM 1498 N N . LEU A 1 179 ? 11.862 -9.190 -22.372 1.00 97.19 179 LEU A N 1
ATOM 1499 C CA . LEU A 1 179 ? 10.612 -8.436 -22.525 1.00 97.19 179 LEU A CA 1
ATOM 1500 C C . LEU A 1 179 ? 10.283 -8.187 -23.998 1.00 97.19 179 LEU A C 1
ATOM 1502 O O . LEU A 1 179 ? 11.169 -7.886 -24.798 1.00 97.19 179 LEU A O 1
ATOM 1506 N N . LEU A 1 180 ? 8.986 -8.181 -24.323 1.00 98.50 180 LEU A N 1
ATOM 1507 C CA . LEU A 1 180 ? 8.505 -7.607 -25.582 1.00 98.50 180 LEU A CA 1
ATOM 1508 C C . LEU A 1 180 ? 8.900 -6.119 -25.686 1.00 98.50 180 LEU A C 1
ATOM 1510 O O . LEU A 1 180 ? 8.925 -5.437 -24.651 1.00 98.50 180 LEU A O 1
ATOM 1514 N N . PRO A 1 181 ? 9.147 -5.589 -26.901 1.00 98.25 181 PRO A N 1
ATOM 1515 C CA . PRO A 1 181 ? 9.536 -4.191 -27.096 1.00 98.25 181 PRO A CA 1
ATOM 1516 C C . PRO A 1 181 ? 8.591 -3.190 -26.421 1.00 98.25 181 PRO A C 1
ATOM 1518 O O . PRO A 1 181 ? 9.044 -2.290 -25.725 1.00 98.25 181 PRO A O 1
ATOM 1521 N N . GLU A 1 182 ? 7.278 -3.398 -26.524 1.00 98.31 182 GLU A N 1
ATOM 1522 C CA . GLU A 1 182 ? 6.266 -2.506 -25.949 1.00 98.31 182 GLU A CA 1
ATOM 1523 C C . GLU A 1 182 ? 6.323 -2.465 -24.415 1.00 98.31 182 GLU A C 1
ATOM 1525 O O . GLU A 1 182 ? 6.044 -1.438 -23.795 1.00 98.31 182 GLU A O 1
ATOM 1530 N N . ILE A 1 183 ? 6.692 -3.585 -23.787 1.00 98.06 183 ILE A N 1
ATOM 1531 C CA . ILE A 1 183 ? 6.822 -3.683 -22.330 1.00 98.06 183 ILE A CA 1
ATOM 1532 C C . ILE A 1 183 ? 8.137 -3.051 -21.868 1.00 98.06 183 ILE A C 1
ATOM 1534 O O . ILE A 1 183 ? 8.164 -2.412 -20.816 1.00 98.06 183 ILE A O 1
ATOM 1538 N N . ARG A 1 184 ? 9.207 -3.170 -22.664 1.00 97.62 184 ARG A N 1
ATOM 1539 C CA . ARG A 1 184 ? 10.466 -2.455 -22.419 1.00 97.62 184 ARG A CA 1
ATOM 1540 C C . ARG A 1 184 ? 10.262 -0.942 -22.501 1.00 97.62 184 ARG A C 1
ATOM 1542 O O . ARG A 1 184 ? 10.644 -0.245 -21.568 1.00 97.62 184 ARG A O 1
ATOM 1549 N N . ASP A 1 185 ? 9.587 -0.458 -23.542 1.00 98.12 185 ASP A N 1
ATOM 1550 C CA . ASP A 1 185 ? 9.281 0.967 -23.716 1.00 98.12 185 ASP A CA 1
ATOM 1551 C C . ASP A 1 185 ? 8.467 1.518 -22.535 1.00 98.12 185 ASP A C 1
ATOM 1553 O O . ASP A 1 185 ? 8.754 2.598 -22.010 1.00 98.12 185 ASP A O 1
ATOM 1557 N N . LEU A 1 186 ? 7.462 0.761 -22.077 1.00 97.75 186 LEU A N 1
ATOM 1558 C CA . LEU A 1 186 ? 6.684 1.113 -20.890 1.00 97.75 186 LEU A CA 1
ATOM 1559 C C . LEU A 1 186 ? 7.570 1.202 -19.640 1.00 97.75 186 LEU A C 1
ATOM 1561 O O . LEU A 1 186 ? 7.474 2.180 -18.893 1.00 97.75 186 LEU A O 1
ATOM 1565 N N . PHE A 1 187 ? 8.422 0.200 -19.416 1.00 97.25 187 PHE A N 1
ATOM 1566 C CA . PHE A 1 187 ? 9.334 0.168 -18.277 1.00 97.25 187 PHE A CA 1
ATOM 1567 C C . PHE A 1 187 ? 10.296 1.362 -18.288 1.00 97.25 187 PHE A C 1
ATOM 1569 O O . PHE A 1 187 ? 10.429 2.042 -17.274 1.00 97.25 187 PHE A O 1
ATOM 1576 N N . ASP A 1 188 ? 10.887 1.695 -19.434 1.00 97.38 188 ASP A N 1
ATOM 1577 C CA . ASP A 1 188 ? 11.828 2.813 -19.557 1.00 97.38 188 ASP A CA 1
ATOM 1578 C C . ASP A 1 188 ? 11.155 4.169 -19.274 1.00 97.38 188 ASP A C 1
ATOM 1580 O O . ASP A 1 188 ? 11.727 5.048 -18.615 1.00 97.38 188 ASP A O 1
ATOM 1584 N N . VAL A 1 189 ? 9.903 4.349 -19.718 1.00 98.25 189 VAL A N 1
ATOM 1585 C CA . VAL A 1 189 ? 9.097 5.533 -19.372 1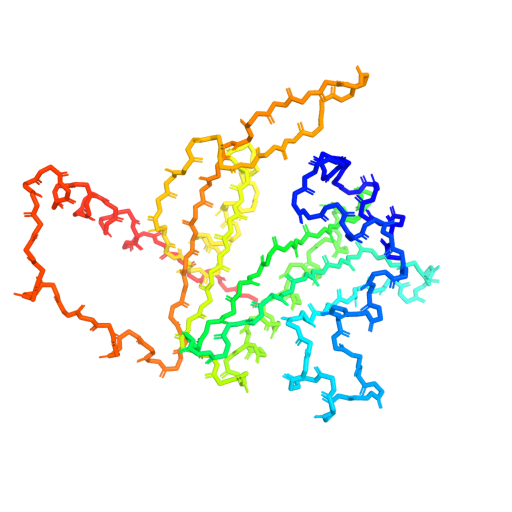.00 98.25 189 VAL A CA 1
ATOM 1586 C C . VAL A 1 189 ? 8.820 5.584 -17.871 1.00 98.25 189 VAL A C 1
ATOM 1588 O O . VAL A 1 189 ? 8.953 6.651 -17.262 1.00 98.25 189 VAL A O 1
ATOM 1591 N N . MET A 1 190 ? 8.452 4.453 -17.266 1.00 97.81 190 MET A N 1
ATOM 1592 C CA . MET A 1 190 ? 8.231 4.369 -15.824 1.00 97.81 190 MET A CA 1
ATOM 1593 C C . MET A 1 190 ? 9.503 4.691 -15.042 1.00 97.81 190 MET A C 1
ATOM 1595 O O . MET A 1 190 ? 9.436 5.495 -14.117 1.00 97.81 190 MET A O 1
ATOM 1599 N N . GLU A 1 191 ? 10.662 4.172 -15.446 1.00 97.19 191 GLU A N 1
ATOM 1600 C CA . GLU A 1 191 ? 11.941 4.449 -14.789 1.00 97.19 191 GLU A CA 1
ATOM 1601 C C . GLU A 1 191 ? 12.347 5.919 -14.896 1.00 97.19 191 GLU A C 1
ATOM 1603 O O . GLU A 1 191 ? 12.765 6.533 -13.910 1.00 97.19 191 GLU A O 1
ATOM 1608 N N . LYS A 1 192 ? 12.116 6.549 -16.053 1.00 98.19 192 LYS A N 1
ATOM 1609 C CA . LYS A 1 192 ? 12.315 7.997 -16.219 1.00 98.19 192 LYS A CA 1
ATOM 1610 C C . LYS A 1 192 ? 11.435 8.822 -15.275 1.00 98.19 192 LYS A C 1
ATOM 1612 O O . LYS A 1 192 ? 11.854 9.887 -14.813 1.00 98.19 192 LYS A O 1
ATOM 1617 N N . ILE A 1 193 ? 10.209 8.375 -15.014 1.00 97.94 193 ILE A N 1
ATOM 1618 C CA . ILE A 1 193 ? 9.315 9.017 -14.043 1.00 97.94 193 ILE A CA 1
ATOM 1619 C C . ILE A 1 193 ? 9.819 8.737 -12.625 1.00 97.94 193 ILE A C 1
ATOM 1621 O O . ILE A 1 193 ? 9.994 9.671 -11.849 1.00 97.94 193 ILE A O 1
ATOM 1625 N N . ASN A 1 194 ? 10.124 7.482 -12.302 1.00 97.69 194 ASN A N 1
ATOM 1626 C CA . ASN A 1 194 ? 10.623 7.021 -11.008 1.00 97.69 194 ASN A CA 1
ATOM 1627 C C . ASN A 1 194 ? 11.924 7.705 -10.582 1.00 97.69 194 ASN A C 1
ATOM 1629 O O . ASN A 1 194 ? 12.131 7.922 -9.387 1.00 97.69 194 ASN A O 1
ATOM 1633 N N . ALA A 1 195 ? 12.775 8.118 -11.521 1.00 96.81 195 ALA A N 1
ATOM 1634 C CA . ALA A 1 195 ? 13.956 8.940 -11.250 1.00 96.81 195 ALA A CA 1
ATOM 1635 C C . ALA A 1 195 ? 13.621 10.320 -10.643 1.00 96.81 195 ALA A C 1
ATOM 1637 O O . ALA A 1 195 ? 14.489 10.968 -10.067 1.00 96.81 195 ALA A O 1
ATOM 1638 N N . GLN A 1 196 ? 12.366 10.766 -10.749 1.00 96.06 196 GLN A N 1
ATOM 1639 C CA . GLN A 1 196 ? 11.853 12.023 -10.193 1.00 96.06 196 GLN A CA 1
ATOM 1640 C C . GLN A 1 196 ? 11.118 11.836 -8.856 1.00 96.06 196 GLN A C 1
ATOM 1642 O O . GLN A 1 196 ? 10.504 12.797 -8.367 1.00 96.06 196 GLN A O 1
ATOM 1647 N N . SER A 1 197 ? 11.095 10.617 -8.300 1.00 94.25 197 SER A N 1
ATOM 1648 C CA . SER A 1 197 ? 10.605 10.410 -6.937 1.00 94.25 197 SER A CA 1
ATOM 1649 C C . SER A 1 197 ? 11.593 11.027 -5.948 1.00 94.25 197 SER A C 1
ATOM 1651 O O . SER A 1 197 ? 12.801 11.058 -6.191 1.00 94.25 197 SER A O 1
ATOM 1653 N N . THR A 1 198 ? 11.072 11.556 -4.849 1.00 86.62 198 THR A N 1
ATOM 1654 C CA . THR A 1 198 ? 11.855 12.322 -3.874 1.00 86.62 198 THR A CA 1
ATOM 1655 C C . THR A 1 198 ? 11.529 11.868 -2.461 1.00 86.62 198 THR A C 1
ATOM 1657 O O . THR A 1 198 ? 10.390 11.514 -2.160 1.00 86.62 198 THR A O 1
ATOM 1660 N N . GLU A 1 199 ? 12.533 11.883 -1.590 1.00 83.19 199 GLU A N 1
ATOM 1661 C CA . GLU A 1 199 ? 12.356 11.788 -0.141 1.00 83.19 199 GLU A CA 1
ATOM 1662 C C . GLU A 1 199 ? 12.458 13.209 0.419 1.00 83.19 199 GLU A C 1
ATOM 1664 O O . GLU A 1 199 ? 13.515 13.626 0.884 1.00 83.19 199 GLU A O 1
ATOM 1669 N N . GLU A 1 200 ? 11.395 14.006 0.251 1.00 76.94 200 GLU A N 1
ATOM 1670 C CA . GLU A 1 200 ? 11.321 15.334 0.877 1.00 76.94 200 GLU A CA 1
ATOM 1671 C C . GLU A 1 200 ? 11.398 15.178 2.402 1.00 76.94 200 GLU A C 1
ATOM 1673 O O . GLU A 1 200 ? 10.688 14.337 2.958 1.00 76.94 200 GLU A O 1
ATOM 1678 N N . ASP A 1 201 ? 12.241 15.995 3.048 1.00 53.25 201 ASP A N 1
ATOM 1679 C CA . ASP A 1 201 ? 12.537 15.934 4.483 1.00 53.25 201 ASP A CA 1
ATOM 1680 C C . ASP A 1 201 ? 11.279 15.652 5.326 1.00 53.25 201 ASP A C 1
ATOM 1682 O O . ASP A 1 201 ? 10.255 16.348 5.255 1.00 53.25 201 ASP A O 1
ATOM 1686 N N . LEU A 1 202 ? 11.370 14.569 6.098 1.00 50.00 202 LEU A N 1
ATOM 1687 C CA . LEU A 1 202 ? 10.342 14.073 7.008 1.00 50.00 202 LEU A CA 1
ATOM 1688 C C . LEU A 1 202 ? 10.380 14.782 8.357 1.00 50.00 202 LEU A C 1
ATOM 1690 O O . LEU A 1 202 ? 11.482 14.842 8.948 1.00 50.00 202 LEU A O 1
#

Foldseek 3Di:
DLVQCCQFAVQCVVKPNCLSNPPVSCVVAEQDPVRNVVCVVRHFKYKDWDADPVVRDTQKMWMWGDDVVQLEIEREDIGGRPVQCDDDSVVVVLVVVLVVVVVSLVVSRFKYKYKDFPPCVVVVCCVFAAVLWAWPAKAWQPMWTDPPDPDIGRTIITMTMDGHPPSVVVDDDPVRDDDDPVVVVVVVVSVVSSVPGYNDPD

pLDDT: mean 91.26, std 6.33, range [50.0, 98.5]

Radius of gyration: 17.95 Å; Cα contacts (8 Å, |Δi|>4): 309; chains: 1; bounding box: 48×38×52 Å

Solvent-accessible surface area (backbone atoms only — not comparable to full-atom values): 11125 Å² total; per-residue (Å²): 106,36,66,43,43,53,69,44,49,59,38,37,46,92,21,100,62,34,57,66,60,39,74,78,47,43,80,72,36,41,32,44,84,93,48,36,84,62,26,60,74,77,24,51,24,42,67,52,74,41,64,42,80,88,78,71,40,73,42,30,39,37,36,33,38,56,37,78,96,71,30,33,34,30,51,67,42,78,41,50,28,68,91,43,66,58,66,69,63,26,53,51,53,56,48,50,53,53,57,48,57,58,51,48,57,74,68,72,30,29,29,38,35,37,62,43,54,72,87,44,59,68,60,54,44,43,40,29,46,38,64,38,30,32,71,76,48,73,42,80,46,72,40,56,25,40,68,56,95,97,38,70,48,58,43,35,30,38,31,34,33,41,70,24,93,68,32,63,74,80,47,87,53,78,90,75,59,91,65,57,70,73,58,47,55,50,48,53,54,44,50,64,52,42,71,69,35,29,66,45,90,118

Mean predicted aligned error: 4.23 Å